Protein AF-A0AA89AMM5-F1 (afdb_monomer_lite)

Secondary structure (DSSP, 8-state):
-HHHH-----TTTSEEEESHHHHHHHHHHHHHPPTT-EEEEEES--THHHHHHHHTT-EEEEEE--TTT-----------SS-EEEE--HHHHHHHHHHHHHHHSS--HHHHHHHHHHHTS-HHHHHHHHHHHHHHHHHHHHHHHHHT-B-SS--SSSSEEEEEPPTT--S-HHHHHHHIIIII----EEGGGG--TT----TT-TT---GGGGEEEEE--S-HHHHHGGGG-

InterPro domains:
  IPR004839 Aminotransferase, class I/classII, large domain [PF00155] (6-68)
  IPR004839 Aminotransferase, class I/classII, large domain [PF00155] (83-193)
  IPR015421 Pyridoxal phosphate-dependent transferase, major domain [G3DSA:3.40.640.10] (2-72)
  IPR015421 Pyridoxal phosphate-dependent transferase, major domain [G3DSA:3.40.640.10] (83-122)
  IPR015422 Pyridoxal phosphate-dependent transferase, small domain [G3DSA:3.90.1150.10] (123-228)
  IPR015424 Pyridoxal phosphate-dependent transferase [SSF53383] (2-227)
  IPR051326 Kynurenine--oxoglutarate transaminase [PTHR43807] (83-231)

Radius of gyration: 20.46 Å; chains: 1; bounding box: 44×54×52 Å

Organism: NCBI:txid1293975

pLDDT: mean 82.21, std 16.45, range [30.12, 95.44]

Sequence (233 aa):
MKQMHGLDVDPLTDIAICCGQSEAFAATMFAIINPGDEVILFDPSYETYETCIKMAGGVPVYVSLDPPHWNLGRRLYKKLLVIGWAIAPACFASAIRNIHIKVTDSAPAPFQEAALVALTSPLEYFESLRKDYESKRNYIVELLLRVGFQLHMKPKGSFFVFAELPASCVLSDIEFVEELIKQAGVVAVPGCGFFHTNQSSDKFSQAAFSYQKKYIRFAFCKSDATLYSVQKN

Foldseek 3Di:
DCVPPVDDADPVQFKAKAQWPLLLLLLLLLLPDAAAAEDEDEPLDDLCNVVSNVVSNYDYDYDYPDPLDNDDDDDDDDDDGSIDMGGGGRSSSVSSNVSRCVPPNDHDPVRVVVVVCVVPDDVVVVVVVVVVLVVLLVLVVVVCVVVQWAASDRDPDYQKGKTFAHPPDPDFQVRVQVCCCVPQVDHWAFQLSSDDPDPPPDPPCPPDPPSSRGIIMDGRPDDPCVSVVSVVD

Structure (mmCIF, N/CA/C/O backbone):
data_AF-A0AA89AMM5-F1
#
_entry.id   AF-A0AA89AMM5-F1
#
loop_
_atom_site.group_PDB
_atom_site.id
_atom_site.type_symbol
_atom_site.label_atom_id
_atom_site.label_alt_id
_atom_site.label_comp_id
_atom_site.label_asym_id
_atom_site.label_entity_id
_atom_site.label_seq_id
_atom_site.pdbx_PDB_ins_code
_atom_site.Cartn_x
_atom_site.Cartn_y
_atom_site.Cartn_z
_atom_site.occupancy
_atom_site.B_iso_or_equiv
_atom_site.auth_seq_id
_atom_site.auth_comp_id
_atom_site.auth_asym_id
_atom_site.auth_atom_id
_atom_site.pdbx_PDB_model_num
ATOM 1 N N . MET A 1 1 ? 1.043 -11.905 -17.535 1.00 78.81 1 MET A N 1
ATOM 2 C CA . MET A 1 1 ? 0.317 -10.712 -18.040 1.00 78.81 1 MET A CA 1
ATOM 3 C C . MET A 1 1 ? -0.676 -11.048 -19.144 1.00 78.81 1 MET A C 1
ATOM 5 O O . MET A 1 1 ? -1.863 -10.853 -18.919 1.00 78.81 1 MET A O 1
ATOM 9 N N . LYS A 1 2 ? -0.241 -11.625 -20.271 1.00 84.69 2 LYS A N 1
ATOM 10 C CA . LYS A 1 2 ? -1.111 -12.017 -21.397 1.00 84.69 2 LYS A CA 1
ATOM 11 C C . LYS A 1 2 ? -2.347 -12.834 -20.999 1.00 84.69 2 LYS A C 1
ATOM 13 O O . LYS A 1 2 ? -3.460 -12.449 -21.322 1.00 84.69 2 LYS A O 1
ATOM 18 N N . GLN A 1 3 ? -2.167 -13.899 -20.215 1.00 80.81 3 GLN A N 1
ATOM 19 C CA . GLN A 1 3 ? -3.275 -14.764 -19.774 1.00 80.81 3 GLN A CA 1
ATOM 20 C C . GLN A 1 3 ? -4.263 -14.072 -18.815 1.00 80.81 3 GLN A C 1
ATOM 22 O O . GLN A 1 3 ? -5.463 -14.288 -18.915 1.00 80.81 3 GLN A O 1
ATOM 27 N N . MET A 1 4 ? -3.775 -13.241 -17.887 1.00 78.81 4 MET A N 1
ATOM 28 C CA . MET A 1 4 ? -4.606 -12.644 -16.825 1.00 78.81 4 MET A CA 1
ATOM 29 C C . MET A 1 4 ? -5.224 -11.293 -17.205 1.00 78.81 4 MET A C 1
ATOM 31 O O . MET A 1 4 ? -6.297 -10.945 -16.717 1.00 78.81 4 MET A O 1
ATOM 35 N N . HIS A 1 5 ? -4.532 -10.515 -18.038 1.00 81.56 5 HIS A N 1
ATOM 36 C CA . HIS A 1 5 ? -4.873 -9.124 -18.348 1.00 81.56 5 HIS A CA 1
ATOM 37 C C . HIS A 1 5 ? -5.011 -8.855 -19.850 1.00 81.56 5 HIS A C 1
ATOM 39 O O . HIS A 1 5 ? -5.374 -7.745 -20.219 1.00 81.56 5 HIS A O 1
ATOM 45 N N . GLY A 1 6 ? -4.708 -9.827 -20.718 1.00 86.19 6 GLY A N 1
ATOM 46 C CA . GLY A 1 6 ? -4.744 -9.639 -22.173 1.00 86.19 6 GLY A CA 1
ATOM 47 C C . GLY A 1 6 ? -3.643 -8.726 -22.723 1.00 86.19 6 GLY A C 1
ATOM 48 O O . GLY A 1 6 ? -3.692 -8.365 -23.891 1.00 86.19 6 GLY A O 1
ATOM 49 N N . LEU A 1 7 ? -2.663 -8.344 -21.897 1.00 85.56 7 LEU A N 1
ATOM 50 C CA . LEU A 1 7 ? -1.573 -7.448 -22.284 1.00 85.56 7 LEU A CA 1
ATOM 51 C C . LEU A 1 7 ? -0.413 -8.240 -22.889 1.00 85.56 7 LEU A C 1
ATOM 53 O O . LEU A 1 7 ? 0.114 -9.153 -22.240 1.00 85.56 7 LEU A O 1
ATOM 57 N N . ASP A 1 8 ? -0.018 -7.865 -24.104 1.00 90.44 8 ASP A N 1
ATOM 58 C CA . ASP A 1 8 ? 1.225 -8.311 -24.729 1.00 90.44 8 ASP A CA 1
ATOM 59 C C . ASP A 1 8 ? 2.344 -7.384 -24.251 1.00 90.44 8 ASP A C 1
ATOM 61 O O . ASP A 1 8 ? 2.279 -6.175 -24.451 1.00 90.44 8 ASP A O 1
ATOM 65 N N . VAL A 1 9 ? 3.294 -7.946 -23.512 1.00 90.06 9 VAL A N 1
ATOM 66 C CA . VAL A 1 9 ? 4.354 -7.210 -22.815 1.00 90.06 9 VAL A CA 1
ATOM 67 C C . VAL A 1 9 ? 5.661 -7.880 -23.190 1.00 90.06 9 VAL A C 1
ATOM 69 O O . VAL A 1 9 ? 5.783 -9.094 -22.994 1.00 90.06 9 VAL A O 1
ATOM 72 N N . ASP A 1 10 ? 6.621 -7.115 -23.698 1.00 92.44 10 ASP A N 1
ATOM 73 C CA . ASP A 1 10 ? 7.967 -7.628 -23.923 1.00 92.44 10 ASP A CA 1
ATOM 74 C C . ASP A 1 10 ? 8.700 -7.698 -22.568 1.00 92.44 10 ASP A C 1
ATOM 76 O O . ASP A 1 10 ? 8.920 -6.666 -21.921 1.00 92.44 10 ASP A O 1
ATOM 80 N N . PRO A 1 11 ? 9.076 -8.900 -22.091 1.00 90.50 11 PRO A N 1
ATOM 81 C CA . PRO A 1 11 ? 9.701 -9.051 -20.784 1.00 90.50 11 PRO A CA 1
ATOM 82 C C . PRO A 1 11 ? 11.075 -8.373 -20.680 1.00 90.50 11 PRO A C 1
ATOM 84 O O . PRO A 1 11 ? 11.519 -8.109 -19.565 1.00 90.50 11 PRO A O 1
ATOM 87 N N . LEU A 1 12 ? 11.748 -8.094 -21.802 1.00 91.88 12 LEU A N 1
ATOM 88 C CA . LEU A 1 12 ? 13.074 -7.479 -21.831 1.00 91.88 12 LEU A CA 1
ATOM 89 C C . LEU A 1 12 ? 13.007 -5.951 -21.844 1.00 91.88 12 LEU A C 1
ATOM 91 O O . LEU A 1 12 ? 13.865 -5.295 -21.252 1.00 91.88 12 LEU A O 1
ATOM 95 N N . THR A 1 13 ? 12.007 -5.366 -22.507 1.00 94.12 13 THR A N 1
ATOM 96 C CA . THR A 1 13 ? 11.941 -3.907 -22.676 1.00 94.12 13 THR A CA 1
ATOM 97 C C . THR A 1 13 ? 10.941 -3.240 -21.752 1.00 94.12 13 THR A C 1
ATOM 99 O O . THR A 1 13 ? 11.244 -2.163 -21.230 1.00 94.12 13 THR A O 1
ATOM 102 N N . ASP A 1 14 ? 9.804 -3.881 -21.488 1.00 91.88 14 ASP A N 1
ATOM 103 C CA . ASP A 1 14 ? 8.625 -3.230 -20.902 1.00 91.88 14 ASP A CA 1
ATOM 104 C C . ASP A 1 14 ? 8.504 -3.448 -19.389 1.00 91.88 14 ASP A C 1
ATOM 106 O O . ASP A 1 14 ? 7.616 -2.889 -18.742 1.00 91.88 14 ASP A O 1
ATOM 110 N N . ILE A 1 15 ? 9.397 -4.256 -18.807 1.00 91.75 15 ILE A N 1
ATOM 111 C CA . ILE A 1 15 ? 9.397 -4.594 -17.381 1.00 91.75 15 ILE A CA 1
ATOM 112 C C . ILE A 1 15 ? 10.642 -4.029 -16.694 1.00 91.75 15 ILE A C 1
ATOM 114 O O . ILE A 1 15 ? 11.774 -4.224 -17.139 1.00 91.75 15 ILE A O 1
ATOM 118 N N . ALA A 1 16 ? 10.440 -3.344 -15.572 1.00 92.44 16 ALA A N 1
ATOM 119 C CA . ALA A 1 16 ? 11.500 -2.973 -14.641 1.00 92.44 16 ALA A CA 1
ATOM 120 C C . ALA A 1 16 ? 11.325 -3.774 -13.347 1.00 92.44 16 ALA A C 1
ATOM 122 O O . ALA A 1 16 ? 10.300 -3.628 -12.682 1.00 92.44 16 ALA A O 1
ATOM 123 N N . ILE A 1 17 ? 12.294 -4.630 -13.010 1.00 92.31 17 ILE A N 1
ATOM 124 C CA . ILE A 1 17 ? 12.329 -5.352 -11.730 1.00 92.31 17 ILE A CA 1
ATOM 125 C C . ILE A 1 17 ? 12.945 -4.429 -10.677 1.00 92.31 17 ILE A C 1
ATOM 127 O O . ILE A 1 17 ? 13.972 -3.808 -10.926 1.00 92.31 17 ILE A O 1
ATOM 131 N N . CYS A 1 18 ? 12.299 -4.349 -9.519 1.00 91.75 18 CYS A N 1
ATOM 132 C CA . CYS A 1 18 ? 12.529 -3.346 -8.488 1.00 91.75 18 CYS A CA 1
ATOM 133 C C . CYS A 1 18 ? 12.571 -3.973 -7.085 1.00 91.75 18 CYS A C 1
ATOM 135 O O . CYS A 1 18 ? 12.041 -5.067 -6.849 1.00 91.75 18 CYS A O 1
ATOM 137 N N . CYS A 1 19 ? 13.126 -3.239 -6.120 1.00 89.69 19 CYS A N 1
ATOM 138 C CA . CYS A 1 19 ? 13.224 -3.622 -4.708 1.00 89.69 19 CYS A CA 1
ATOM 139 C C . CYS A 1 19 ? 11.882 -3.434 -3.976 1.00 89.69 19 CYS A C 1
ATOM 141 O O . CYS A 1 19 ? 11.741 -2.665 -3.023 1.00 89.69 19 CYS A O 1
ATOM 143 N N . GLY A 1 20 ? 10.857 -4.155 -4.431 1.00 86.56 20 GLY A N 1
ATOM 144 C CA . GLY A 1 20 ? 9.496 -4.060 -3.915 1.00 86.56 20 GLY A CA 1
ATOM 145 C C . GLY A 1 20 ? 8.668 -2.953 -4.569 1.00 86.56 20 GLY A C 1
ATOM 146 O O . GLY A 1 20 ? 9.161 -2.073 -5.268 1.00 86.56 20 GLY A O 1
ATOM 147 N N . GLN A 1 21 ? 7.358 -2.994 -4.318 1.00 85.69 21 GLN A N 1
ATOM 148 C CA . GLN A 1 21 ? 6.402 -2.061 -4.925 1.00 85.69 21 GLN A CA 1
ATOM 149 C C . GLN A 1 21 ? 6.659 -0.593 -4.548 1.00 85.69 21 GLN A C 1
ATOM 151 O O . GLN A 1 21 ? 6.427 0.295 -5.361 1.00 85.69 21 GLN A O 1
ATOM 156 N N . SER A 1 22 ? 7.101 -0.322 -3.314 1.00 87.56 22 SER A N 1
ATOM 157 C CA . SER A 1 22 ? 7.339 1.055 -2.859 1.00 87.56 22 SER A CA 1
ATOM 158 C C . SER A 1 22 ? 8.485 1.718 -3.616 1.00 87.56 22 SER A C 1
ATOM 160 O O . SER A 1 22 ? 8.345 2.865 -4.025 1.00 87.56 22 SER A O 1
ATOM 162 N N . GLU A 1 23 ? 9.581 0.993 -3.839 1.00 91.06 23 GLU A N 1
ATOM 163 C CA . GLU A 1 23 ? 10.705 1.505 -4.623 1.00 91.06 23 GLU A CA 1
ATOM 164 C C . GLU A 1 23 ? 10.339 1.603 -6.106 1.00 91.06 23 GLU A C 1
ATOM 166 O O . GLU A 1 23 ? 10.574 2.649 -6.698 1.00 91.06 23 GLU A O 1
ATOM 171 N N . ALA A 1 24 ? 9.632 0.614 -6.669 1.00 90.38 24 ALA A N 1
ATOM 172 C CA . ALA A 1 24 ? 9.123 0.690 -8.043 1.00 90.38 24 ALA A CA 1
ATOM 173 C C . ALA A 1 24 ? 8.247 1.936 -8.280 1.00 90.38 24 ALA A C 1
ATOM 175 O O . ALA A 1 24 ? 8.366 2.614 -9.303 1.00 90.38 24 ALA A O 1
ATOM 176 N N . PHE A 1 25 ? 7.372 2.257 -7.321 1.00 89.81 25 PHE A N 1
ATOM 177 C CA . PHE A 1 25 ? 6.533 3.452 -7.371 1.00 89.81 25 PHE A CA 1
ATOM 178 C C . PHE A 1 25 ? 7.373 4.733 -7.306 1.00 89.81 25 PHE A C 1
ATOM 180 O O . PHE A 1 25 ? 7.193 5.615 -8.141 1.00 89.81 25 PHE A O 1
ATOM 187 N N . ALA A 1 26 ? 8.321 4.823 -6.369 1.00 91.19 26 ALA A N 1
ATOM 188 C CA . ALA A 1 26 ? 9.208 5.979 -6.251 1.00 91.19 26 ALA A CA 1
ATOM 189 C C . ALA A 1 26 ? 10.061 6.181 -7.516 1.00 91.19 26 ALA A C 1
ATOM 191 O O . ALA A 1 26 ? 10.116 7.286 -8.049 1.00 91.19 26 ALA A O 1
ATOM 192 N N . ALA A 1 27 ? 10.654 5.107 -8.046 1.00 92.69 27 ALA A N 1
ATOM 193 C CA . ALA A 1 27 ? 11.423 5.131 -9.285 1.00 92.69 27 ALA A CA 1
ATOM 194 C C . ALA A 1 27 ? 10.574 5.584 -10.481 1.00 92.69 27 ALA A C 1
ATOM 196 O O . ALA A 1 27 ? 11.056 6.335 -11.323 1.00 92.69 27 ALA A O 1
ATOM 197 N N . THR A 1 28 ? 9.296 5.190 -10.522 1.00 92.38 28 THR A N 1
ATOM 198 C CA . THR A 1 28 ? 8.338 5.675 -11.526 1.00 92.38 28 THR A CA 1
ATOM 199 C C . THR A 1 28 ? 8.108 7.174 -11.403 1.00 92.38 28 THR A C 1
ATOM 201 O O . THR A 1 28 ? 8.230 7.870 -12.403 1.00 92.38 28 THR A O 1
ATOM 204 N N . MET A 1 29 ? 7.838 7.683 -10.197 1.00 91.75 29 MET A N 1
ATOM 205 C CA . MET A 1 29 ? 7.645 9.121 -9.976 1.00 91.75 29 MET A CA 1
ATOM 206 C C . MET A 1 29 ? 8.878 9.921 -10.420 1.00 91.75 29 MET A C 1
ATOM 208 O O . MET A 1 29 ? 8.742 10.852 -11.205 1.00 91.75 29 MET A O 1
ATOM 212 N N . PHE A 1 30 ? 10.085 9.508 -10.021 1.00 93.25 30 PHE A N 1
ATOM 213 C CA . PHE A 1 30 ? 11.330 10.174 -10.431 1.00 93.25 30 PHE A CA 1
ATOM 214 C C . PHE A 1 30 ? 11.646 10.061 -11.925 1.00 93.25 30 PHE A C 1
ATOM 216 O O . PHE A 1 30 ? 12.381 10.887 -12.457 1.00 93.25 30 PHE A O 1
ATOM 223 N N . ALA A 1 31 ? 11.139 9.030 -12.600 1.00 91.88 31 ALA A N 1
ATOM 224 C CA . ALA A 1 31 ? 11.367 8.835 -14.025 1.00 91.88 31 ALA A CA 1
ATOM 225 C C . ALA A 1 31 ? 10.450 9.697 -14.906 1.00 91.88 31 ALA A C 1
ATOM 227 O O . ALA A 1 31 ? 10.808 9.948 -16.056 1.00 91.88 31 ALA A O 1
ATOM 228 N N . ILE A 1 32 ? 9.273 10.097 -14.407 1.00 91.44 32 ILE A N 1
ATOM 229 C CA . ILE A 1 32 ? 8.234 10.741 -15.230 1.00 91.44 32 ILE A CA 1
ATOM 230 C C . ILE A 1 32 ? 7.902 12.175 -14.816 1.00 91.44 32 ILE A C 1
ATOM 232 O O . ILE A 1 32 ? 7.427 12.927 -15.659 1.00 91.44 32 ILE A O 1
ATOM 236 N N . ILE A 1 33 ? 8.109 12.539 -13.549 1.00 91.19 33 ILE A N 1
ATOM 237 C CA . ILE A 1 33 ? 7.773 13.865 -13.024 1.00 91.19 33 ILE A CA 1
ATOM 238 C C . ILE A 1 33 ? 8.968 14.791 -13.220 1.00 91.19 33 ILE A C 1
ATOM 240 O O . ILE A 1 33 ? 10.072 14.496 -12.760 1.00 91.19 33 ILE A O 1
ATOM 244 N N . ASN A 1 34 ? 8.726 15.937 -13.847 1.00 91.12 34 ASN A N 1
ATOM 245 C CA . ASN A 1 34 ? 9.637 17.069 -13.814 1.00 91.12 34 ASN A CA 1
ATOM 246 C C . ASN A 1 34 ? 9.240 18.049 -12.698 1.00 91.12 34 ASN A C 1
ATOM 248 O O . ASN A 1 34 ? 8.069 18.120 -12.311 1.00 91.12 34 ASN A O 1
ATOM 252 N N . PRO A 1 35 ? 10.191 18.851 -12.188 1.00 94.19 35 PRO A N 1
ATOM 253 C CA . PRO A 1 35 ? 9.878 19.894 -11.222 1.00 94.19 35 PRO A CA 1
ATOM 254 C C . PRO A 1 35 ? 8.802 20.859 -11.735 1.00 94.19 35 PRO A C 1
ATOM 256 O O . PRO A 1 35 ? 8.960 21.463 -12.794 1.00 94.19 35 PRO A O 1
ATOM 259 N N . GLY A 1 36 ? 7.736 21.029 -10.955 1.00 88.88 36 GLY A N 1
ATOM 260 C CA . GLY A 1 36 ? 6.583 21.865 -11.290 1.00 88.88 36 GLY A CA 1
ATOM 261 C C . GLY A 1 36 ? 5.419 21.128 -11.957 1.00 88.88 36 GLY A C 1
ATOM 262 O O . GLY A 1 36 ? 4.348 21.721 -12.057 1.00 88.88 36 GLY A O 1
ATOM 263 N N . ASP A 1 37 ? 5.580 19.863 -12.363 1.00 89.69 37 ASP A N 1
ATOM 264 C CA . ASP A 1 37 ? 4.482 19.086 -12.949 1.00 89.69 37 ASP A CA 1
ATOM 265 C C . ASP A 1 37 ? 3.371 18.848 -11.918 1.00 89.69 37 ASP A C 1
ATOM 267 O O . ASP A 1 37 ? 3.623 18.421 -10.787 1.00 89.69 37 ASP A O 1
ATOM 271 N N . GLU A 1 38 ? 2.124 19.083 -12.317 1.00 85.88 38 GLU A N 1
ATOM 272 C CA . GLU A 1 38 ? 0.956 18.804 -11.485 1.00 85.88 38 GLU A CA 1
ATOM 273 C C . GLU A 1 38 ? 0.580 17.318 -11.538 1.00 85.88 38 GLU A C 1
ATOM 275 O O . GLU A 1 38 ? 0.449 16.727 -12.612 1.00 85.88 38 GLU A O 1
ATOM 280 N N . VAL A 1 39 ? 0.366 16.703 -10.371 1.00 84.19 39 VAL A N 1
ATOM 281 C CA . VAL A 1 39 ? 0.029 15.276 -10.259 1.00 84.19 39 VAL A CA 1
ATOM 282 C C . VAL A 1 39 ? -1.241 15.091 -9.446 1.00 84.19 39 VAL A C 1
ATOM 284 O O . VAL A 1 39 ? -1.290 15.420 -8.264 1.00 84.19 39 VAL A O 1
ATOM 287 N N . ILE A 1 40 ? -2.265 14.512 -10.069 1.00 82.19 40 ILE A N 1
ATOM 288 C CA . ILE A 1 40 ? -3.544 14.243 -9.407 1.00 82.19 40 ILE A CA 1
ATOM 289 C C . ILE A 1 40 ? -3.366 13.163 -8.332 1.00 82.19 40 ILE A C 1
ATOM 291 O O . ILE A 1 40 ? -2.891 12.062 -8.621 1.00 82.19 40 ILE A O 1
ATOM 295 N N . LEU A 1 41 ? -3.811 13.457 -7.109 1.00 79.31 41 LEU A N 1
ATOM 296 C CA . LEU A 1 41 ? -3.829 12.525 -5.985 1.00 79.31 41 LEU A CA 1
ATOM 297 C C . LEU A 1 41 ? -5.237 12.430 -5.390 1.00 79.31 41 LEU A C 1
ATOM 299 O O . LEU A 1 41 ? -5.805 13.424 -4.947 1.00 79.31 41 LEU A O 1
ATOM 303 N N . PHE A 1 42 ? -5.810 11.228 -5.379 1.00 79.81 42 PHE A N 1
ATOM 304 C CA . PHE A 1 42 ? -7.159 11.010 -4.856 1.00 79.81 42 PHE A CA 1
ATOM 305 C C . PHE A 1 42 ? -7.171 10.797 -3.348 1.00 79.81 42 PHE A C 1
ATOM 307 O O . PHE A 1 42 ? -6.385 9.998 -2.853 1.00 79.81 42 PHE A O 1
ATOM 314 N N . ASP A 1 43 ? -8.131 11.387 -2.643 1.00 76.31 43 ASP A N 1
ATOM 315 C CA . ASP A 1 43 ? -8.357 11.085 -1.232 1.00 76.31 43 ASP A CA 1
ATOM 316 C C . ASP A 1 43 ? -9.439 10.011 -1.023 1.00 76.31 43 ASP A C 1
ATOM 318 O O . ASP A 1 43 ? -10.512 10.111 -1.624 1.00 76.31 43 ASP A O 1
ATOM 322 N N . PRO A 1 44 ? -9.217 9.028 -0.125 1.00 80.44 44 PRO A N 1
ATOM 323 C CA . PRO A 1 44 ? -7.978 8.762 0.595 1.00 80.44 44 PRO A CA 1
ATOM 324 C C . PRO A 1 44 ? -6.920 8.098 -0.300 1.00 80.44 44 PRO A C 1
ATOM 326 O O . PRO A 1 44 ? -7.219 7.140 -1.019 1.00 80.44 44 PRO A O 1
ATOM 329 N N . SER A 1 45 ? -5.661 8.525 -0.181 1.00 81.19 45 SER A N 1
ATOM 330 C CA . SER A 1 45 ? -4.517 7.893 -0.857 1.00 81.19 45 SER A CA 1
ATOM 331 C C . SER A 1 45 ? -3.559 7.236 0.120 1.00 81.19 45 SER A C 1
ATOM 333 O O . SER A 1 45 ? -3.493 7.580 1.295 1.00 81.19 45 SER A O 1
ATOM 335 N N . TYR A 1 46 ? -2.749 6.304 -0.385 1.00 83.69 46 TYR A N 1
ATOM 336 C CA . TYR A 1 46 ? -1.633 5.764 0.381 1.00 83.69 46 TYR A CA 1
ATOM 337 C C . TYR A 1 46 ? -0.630 6.880 0.717 1.00 83.69 46 TYR A C 1
ATOM 339 O O . TYR A 1 46 ? -0.172 7.581 -0.182 1.00 83.69 46 TYR A O 1
ATOM 347 N N . GLU A 1 47 ? -0.269 6.998 1.995 1.00 77.88 47 GLU A N 1
ATOM 348 C CA . GLU A 1 47 ? 0.554 8.084 2.566 1.00 77.88 47 GLU A CA 1
ATOM 349 C C . GLU A 1 47 ? 1.843 8.385 1.776 1.00 77.88 47 GLU A C 1
ATOM 351 O O . GLU A 1 47 ? 2.254 9.530 1.622 1.00 77.88 47 GLU A O 1
ATOM 356 N N . THR A 1 48 ? 2.480 7.356 1.211 1.00 83.81 48 THR A 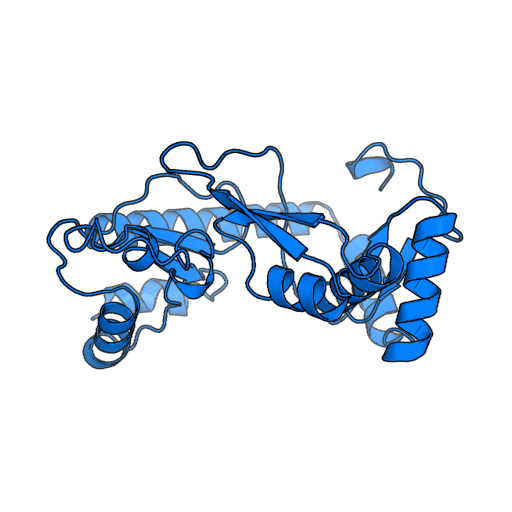N 1
ATOM 357 C CA . THR A 1 48 ? 3.759 7.513 0.505 1.00 83.81 48 THR A CA 1
ATOM 358 C C . THR A 1 48 ? 3.623 8.240 -0.838 1.00 83.81 48 THR A C 1
ATOM 360 O O . THR A 1 48 ? 4.620 8.743 -1.351 1.00 83.81 48 THR A O 1
ATOM 363 N N . TYR A 1 49 ? 2.424 8.313 -1.428 1.00 85.81 49 TYR A N 1
ATOM 364 C CA . TYR A 1 49 ? 2.242 8.881 -2.768 1.00 85.81 49 TYR A CA 1
ATOM 365 C C . TYR A 1 49 ? 2.576 10.369 -2.817 1.00 85.81 49 TYR A C 1
ATOM 367 O O . TYR A 1 49 ? 3.396 10.774 -3.639 1.00 85.81 49 TYR A O 1
ATOM 375 N N . GLU A 1 50 ? 2.023 11.160 -1.897 1.00 88.19 50 GLU A N 1
ATOM 376 C CA . GLU A 1 50 ? 2.309 12.594 -1.800 1.00 88.19 50 GLU A CA 1
ATOM 377 C C . GLU A 1 50 ? 3.811 12.847 -1.604 1.00 88.19 50 GLU A C 1
ATOM 379 O O . GLU A 1 50 ? 4.397 13.705 -2.265 1.00 88.19 50 GLU A O 1
ATOM 384 N N . THR A 1 51 ? 4.452 12.055 -0.736 1.00 90.19 51 THR A N 1
ATOM 385 C CA . THR A 1 51 ? 5.885 12.192 -0.446 1.00 90.19 51 THR A CA 1
ATOM 386 C C . THR A 1 51 ? 6.723 11.954 -1.701 1.00 90.19 51 THR A C 1
ATOM 388 O O . THR A 1 51 ? 7.583 12.771 -2.018 1.00 90.19 51 THR A O 1
ATOM 391 N N . CYS A 1 52 ? 6.455 10.884 -2.455 1.00 90.31 52 CYS A N 1
ATOM 392 C CA . CYS A 1 52 ? 7.189 10.601 -3.689 1.00 90.31 52 CYS A CA 1
ATOM 393 C C . CYS A 1 52 ? 6.970 11.673 -4.766 1.00 90.31 52 CYS A C 1
ATOM 395 O O . CYS A 1 52 ? 7.931 12.048 -5.431 1.00 90.31 52 CYS A O 1
ATOM 397 N N . ILE A 1 53 ? 5.743 12.187 -4.915 1.00 87.94 53 ILE A N 1
ATOM 398 C CA . ILE A 1 53 ? 5.432 13.269 -5.865 1.00 87.94 53 ILE A CA 1
ATOM 399 C C . ILE A 1 53 ? 6.247 14.520 -5.520 1.00 87.94 53 ILE A C 1
ATOM 401 O O . ILE A 1 53 ? 6.969 15.044 -6.367 1.00 87.94 53 ILE A O 1
ATOM 405 N N . LYS A 1 54 ? 6.195 14.958 -4.256 1.00 92.31 54 LYS A N 1
ATOM 406 C CA . LYS A 1 54 ? 6.919 16.147 -3.786 1.00 92.31 54 LYS A CA 1
ATOM 407 C C . LYS A 1 54 ? 8.434 15.984 -3.884 1.00 92.31 54 LYS A C 1
ATOM 409 O O . LYS A 1 54 ? 9.120 16.915 -4.292 1.00 92.31 54 LYS A O 1
ATOM 414 N N . MET A 1 55 ? 8.966 14.807 -3.547 1.00 93.12 55 MET A N 1
ATOM 415 C CA . MET A 1 55 ? 10.399 14.516 -3.688 1.00 93.12 55 MET A CA 1
ATOM 416 C C . MET A 1 55 ? 10.867 14.582 -5.146 1.00 93.12 55 MET A C 1
ATOM 418 O O . MET A 1 55 ? 12.015 14.941 -5.388 1.00 93.12 55 MET A O 1
ATOM 422 N N . ALA A 1 56 ? 10.002 14.250 -6.109 1.00 92.00 56 ALA A N 1
ATOM 423 C CA . ALA A 1 56 ? 10.292 14.382 -7.536 1.00 92.00 56 ALA A CA 1
ATOM 424 C C . ALA A 1 56 ? 10.158 15.832 -8.051 1.00 92.00 56 ALA A C 1
ATOM 426 O O . ALA A 1 56 ? 10.411 16.099 -9.221 1.00 92.00 56 ALA A O 1
ATOM 427 N N . GLY A 1 57 ? 9.776 16.777 -7.184 1.00 91.81 57 GLY A N 1
ATOM 428 C CA . GLY A 1 57 ? 9.534 18.176 -7.537 1.00 91.81 57 GLY A CA 1
ATOM 429 C C . GLY A 1 57 ? 8.138 18.447 -8.103 1.00 91.81 57 GLY A C 1
ATOM 430 O O . GLY A 1 57 ? 7.874 19.576 -8.512 1.00 91.81 57 GLY A O 1
ATOM 431 N N . GLY A 1 58 ? 7.250 17.451 -8.125 1.00 90.25 58 GLY A N 1
ATOM 432 C CA . GLY A 1 58 ? 5.873 17.610 -8.581 1.00 90.25 58 GLY A CA 1
ATOM 433 C C . GLY A 1 58 ? 4.989 18.335 -7.564 1.00 90.25 58 GLY A C 1
ATOM 434 O O . GLY A 1 58 ? 5.254 18.344 -6.357 1.00 90.25 58 GLY A O 1
ATOM 435 N N . VAL A 1 59 ? 3.899 18.912 -8.060 1.00 87.06 59 VAL A N 1
ATOM 436 C CA . VAL A 1 59 ? 2.880 19.614 -7.278 1.00 87.06 59 VAL A CA 1
ATOM 437 C C . VAL A 1 59 ? 1.636 18.723 -7.180 1.00 87.06 59 VAL A C 1
ATOM 439 O O . VAL A 1 59 ? 0.943 18.530 -8.179 1.00 87.06 59 VAL A O 1
ATOM 442 N N . PRO A 1 60 ? 1.328 18.131 -6.012 1.00 85.06 60 PRO A N 1
ATOM 443 C CA . PRO A 1 60 ? 0.138 17.302 -5.874 1.00 85.06 60 PRO A CA 1
ATOM 444 C C . PRO A 1 60 ? -1.143 18.144 -5.967 1.00 85.06 60 PRO A C 1
ATOM 44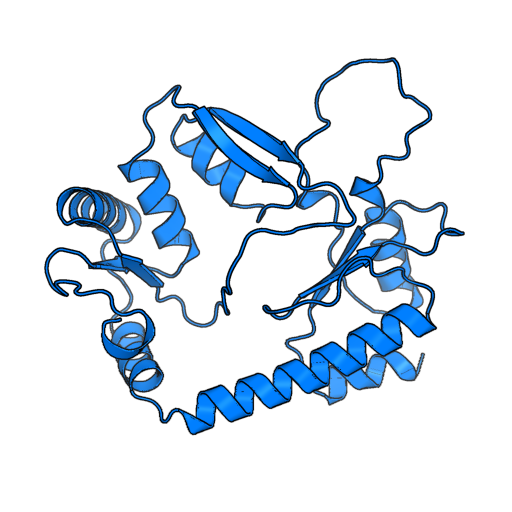6 O O . PRO A 1 60 ? -1.291 19.150 -5.273 1.00 85.06 60 PRO A O 1
ATOM 449 N N . VAL A 1 61 ? -2.086 17.688 -6.791 1.00 81.25 61 VAL A N 1
ATOM 450 C CA . VAL A 1 61 ? -3.430 18.254 -6.952 1.00 81.25 61 VAL A CA 1
ATOM 451 C C . VAL A 1 61 ? -4.437 17.266 -6.372 1.00 81.25 61 VAL A C 1
ATOM 453 O O . VAL A 1 61 ? -4.664 16.193 -6.933 1.00 81.25 61 VAL A O 1
ATOM 456 N N . TYR A 1 62 ? -5.021 17.601 -5.222 1.00 78.06 62 TYR A N 1
ATOM 457 C CA . TYR A 1 62 ? -5.877 16.673 -4.482 1.00 78.06 62 TYR A CA 1
ATOM 458 C C . TYR A 1 62 ? -7.305 16.627 -5.026 1.00 78.06 62 TYR A C 1
ATOM 460 O O . TYR A 1 62 ? -7.914 17.663 -5.293 1.00 78.06 62 TYR A O 1
ATOM 468 N N . VAL A 1 63 ? -7.856 15.420 -5.152 1.00 75.25 63 VAL A N 1
ATOM 469 C CA . VAL A 1 63 ? -9.236 15.182 -5.594 1.00 75.25 63 VAL A CA 1
ATOM 470 C C . VAL A 1 63 ? -9.936 14.258 -4.597 1.00 75.25 63 VAL A C 1
ATOM 472 O O . VAL A 1 63 ? -9.612 13.076 -4.500 1.00 75.25 63 VAL A O 1
ATOM 475 N N . SER A 1 64 ? -10.916 14.779 -3.855 1.00 72.25 64 SER A N 1
ATOM 476 C CA . SER A 1 64 ? -11.675 13.983 -2.880 1.00 72.25 64 SER A CA 1
ATOM 477 C C . SER A 1 64 ? -12.621 12.994 -3.562 1.00 72.25 64 SER A C 1
ATOM 479 O O . SER A 1 64 ? -13.390 13.369 -4.448 1.00 72.25 64 SER A O 1
ATOM 481 N N . LEU A 1 65 ? -12.599 11.728 -3.136 1.00 70.56 65 LEU A N 1
ATOM 482 C CA . LEU A 1 65 ? -13.610 10.735 -3.500 1.00 70.56 65 LEU A CA 1
ATOM 483 C C . LEU A 1 65 ? -14.708 10.714 -2.429 1.00 70.56 65 LEU A C 1
ATOM 485 O O . LEU A 1 65 ? -14.804 9.753 -1.684 1.00 70.56 65 LEU A O 1
ATOM 489 N N . ASP A 1 66 ? -15.528 11.756 -2.305 1.00 61.09 66 ASP A N 1
ATOM 490 C CA . ASP A 1 66 ? -16.451 11.855 -1.163 1.00 61.09 66 ASP A CA 1
ATOM 491 C C . ASP A 1 66 ? -17.384 10.620 -1.000 1.00 61.09 66 ASP A C 1
ATOM 493 O O . ASP A 1 66 ? -17.855 10.027 -1.988 1.00 61.09 66 ASP A O 1
ATOM 497 N N . PRO A 1 67 ? -17.683 10.205 0.251 1.00 59.38 67 PRO A N 1
ATOM 498 C CA . PRO A 1 67 ? -18.694 9.187 0.514 1.00 59.38 67 PRO A CA 1
ATOM 499 C C . PRO A 1 67 ? -20.062 9.614 -0.059 1.00 59.38 67 PRO A C 1
ATOM 501 O O . PRO A 1 67 ? -20.359 10.805 -0.116 1.00 59.38 67 PRO A O 1
ATOM 504 N N . PRO A 1 68 ? -20.936 8.670 -0.460 1.00 57.16 68 PRO A N 1
ATOM 505 C CA . PRO A 1 68 ? -20.859 7.227 -0.211 1.00 57.16 68 PRO A CA 1
ATOM 506 C C . PRO A 1 68 ? -20.183 6.426 -1.336 1.00 57.16 68 PRO A C 1
ATOM 508 O O . PRO A 1 68 ? -20.088 5.200 -1.251 1.00 57.16 68 PRO A O 1
ATOM 511 N N . HIS A 1 69 ? -19.758 7.076 -2.421 1.00 56.28 69 HIS A N 1
ATOM 512 C CA . HIS A 1 69 ? -19.564 6.354 -3.672 1.00 56.28 69 HIS A CA 1
ATOM 513 C C . HIS A 1 69 ? -18.163 5.779 -3.889 1.00 56.28 69 HIS A C 1
ATOM 515 O O . HIS A 1 69 ? -18.119 4.805 -4.625 1.00 56.28 69 HIS A O 1
ATOM 521 N N . TRP A 1 70 ? -17.082 6.273 -3.257 1.00 58.59 70 TRP A N 1
ATOM 522 C CA . TRP A 1 70 ? -15.689 5.740 -3.268 1.00 58.59 70 TRP A CA 1
ATOM 523 C C . TRP A 1 70 ? -15.275 4.869 -4.488 1.00 58.59 70 TRP A C 1
ATOM 525 O O . TRP A 1 70 ? -14.622 3.834 -4.333 1.00 58.59 70 TRP A O 1
ATOM 535 N N . ASN A 1 71 ? -15.697 5.203 -5.711 1.00 55.00 71 ASN A N 1
ATOM 536 C CA . ASN A 1 71 ? -15.630 4.284 -6.850 1.00 55.00 71 ASN A CA 1
ATOM 537 C C . ASN A 1 71 ? -14.588 4.767 -7.855 1.00 55.00 71 ASN A C 1
ATOM 539 O O . ASN A 1 71 ? -14.789 5.786 -8.503 1.00 55.00 71 ASN A O 1
ATOM 543 N N . LEU A 1 72 ? -13.569 3.941 -8.084 1.00 44.16 72 LEU A N 1
ATOM 544 C CA . LEU A 1 72 ? -12.847 3.817 -9.351 1.00 44.16 72 LEU A CA 1
ATOM 545 C C . LEU A 1 72 ? -12.562 2.319 -9.570 1.00 44.16 72 LEU A C 1
ATOM 547 O O . LEU A 1 72 ? -12.228 1.580 -8.642 1.00 44.16 72 LEU A O 1
ATOM 551 N N . GLY A 1 73 ? -12.839 1.824 -10.777 1.00 35.56 73 GLY A N 1
ATOM 552 C CA . GLY A 1 73 ? -12.913 0.395 -11.081 1.00 35.56 73 GLY A CA 1
ATOM 553 C C . GLY A 1 73 ? -11.579 -0.370 -11.022 1.00 35.56 73 GLY A C 1
ATOM 554 O O . GLY A 1 73 ? -10.578 0.069 -11.564 1.00 35.56 73 GLY A O 1
ATOM 555 N N . ARG A 1 74 ? -11.679 -1.596 -10.473 1.00 32.69 74 ARG A N 1
ATOM 556 C CA . ARG A 1 74 ? -10.782 -2.784 -10.479 1.00 32.69 74 ARG A CA 1
ATOM 557 C C . ARG A 1 74 ? -9.472 -2.783 -9.651 1.00 32.69 74 ARG A C 1
ATOM 559 O O . ARG A 1 74 ? -8.441 -2.273 -10.047 1.00 32.69 74 ARG A O 1
ATOM 566 N N . ARG A 1 75 ? -9.576 -3.571 -8.562 1.00 34.62 75 ARG A N 1
ATOM 567 C CA . ARG A 1 75 ? -8.662 -4.543 -7.898 1.00 34.62 75 ARG A CA 1
ATOM 568 C C . ARG A 1 75 ? -7.140 -4.295 -7.896 1.00 34.62 75 ARG A C 1
ATOM 570 O O . ARG A 1 75 ? -6.478 -4.462 -8.910 1.00 34.62 75 ARG A O 1
ATOM 577 N N . LEU A 1 76 ? -6.591 -4.173 -6.680 1.00 30.12 76 LEU A N 1
ATOM 578 C CA . LEU A 1 76 ? -5.170 -4.332 -6.333 1.00 30.12 76 LEU A CA 1
ATOM 579 C C . LEU A 1 76 ? -5.023 -5.286 -5.129 1.00 30.12 76 LEU A C 1
ATOM 581 O O . LEU A 1 76 ? -5.852 -5.254 -4.213 1.00 30.12 76 LEU A O 1
ATOM 585 N N . TYR A 1 77 ? -3.975 -6.122 -5.116 1.00 33.81 77 TYR A N 1
ATOM 586 C CA . TYR A 1 77 ? -3.679 -7.051 -4.018 1.00 33.81 77 TYR A CA 1
ATOM 587 C C . TYR A 1 77 ? -2.191 -7.058 -3.621 1.00 33.81 77 TYR A C 1
ATOM 589 O O . TYR A 1 77 ? -1.313 -7.253 -4.446 1.00 33.81 77 TYR A O 1
ATOM 597 N N . LYS A 1 78 ? -2.006 -6.880 -2.307 1.00 32.34 78 LYS A N 1
ATOM 598 C CA . LYS A 1 78 ? -0.990 -7.359 -1.350 1.00 32.34 78 LYS A CA 1
ATOM 599 C C . LYS A 1 78 ? 0.523 -7.284 -1.648 1.00 32.34 78 LYS A C 1
ATOM 601 O O . LYS A 1 78 ? 1.073 -8.049 -2.425 1.00 32.34 78 LYS A O 1
ATOM 606 N N . LYS A 1 79 ? 1.189 -6.490 -0.792 1.00 36.84 79 LYS A N 1
ATOM 607 C CA . LYS A 1 79 ? 2.599 -6.581 -0.378 1.00 36.84 79 LYS A CA 1
ATOM 608 C C . LYS A 1 79 ? 2.848 -7.855 0.435 1.00 36.84 79 LYS A C 1
ATOM 610 O O . LYS A 1 79 ? 2.314 -7.998 1.537 1.00 36.84 79 LYS A O 1
ATOM 615 N N . LEU A 1 80 ? 3.712 -8.721 -0.072 1.00 36.03 80 LEU A N 1
ATOM 616 C CA . LEU A 1 80 ? 4.618 -9.548 0.719 1.00 36.03 80 LEU A CA 1
ATOM 617 C C . LEU A 1 80 ? 5.715 -10.008 -0.245 1.00 36.03 80 LEU A C 1
ATOM 619 O O . LEU A 1 80 ? 5.376 -10.639 -1.238 1.00 36.03 80 LEU A O 1
ATOM 623 N N . LEU A 1 81 ? 6.965 -9.650 0.066 1.00 32.38 81 LEU A N 1
ATOM 624 C CA . LEU A 1 81 ? 8.222 -9.771 -0.698 1.00 32.38 81 LEU A CA 1
ATOM 625 C C . LEU A 1 81 ? 8.779 -8.390 -1.084 1.00 32.38 81 LEU A C 1
ATOM 627 O O . LEU A 1 81 ? 8.067 -7.527 -1.595 1.00 32.38 81 LEU A O 1
ATOM 631 N N . VAL A 1 82 ? 10.080 -8.188 -0.841 1.00 57.66 82 VAL A N 1
ATOM 632 C CA . VAL A 1 82 ? 10.858 -7.010 -1.284 1.00 57.66 82 VAL A CA 1
ATOM 633 C C . VAL A 1 82 ? 11.239 -7.182 -2.761 1.00 57.66 82 VAL A C 1
ATOM 635 O O . VAL A 1 82 ? 12.370 -6.961 -3.175 1.00 57.66 82 VAL A O 1
ATOM 638 N N . ILE A 1 83 ? 10.280 -7.660 -3.551 1.00 74.12 83 ILE A N 1
ATOM 639 C CA . ILE A 1 83 ? 10.369 -7.786 -4.996 1.00 74.12 83 ILE A CA 1
ATOM 640 C C . ILE A 1 83 ? 9.102 -7.176 -5.577 1.00 74.12 83 ILE A C 1
ATOM 642 O O . ILE A 1 83 ? 7.991 -7.413 -5.100 1.00 74.12 83 ILE A O 1
ATOM 646 N N . GLY A 1 84 ? 9.281 -6.295 -6.546 1.00 81.62 84 GLY A N 1
ATOM 647 C CA . GLY A 1 84 ? 8.201 -5.619 -7.242 1.00 81.62 84 GLY A CA 1
ATOM 648 C C . GLY A 1 84 ? 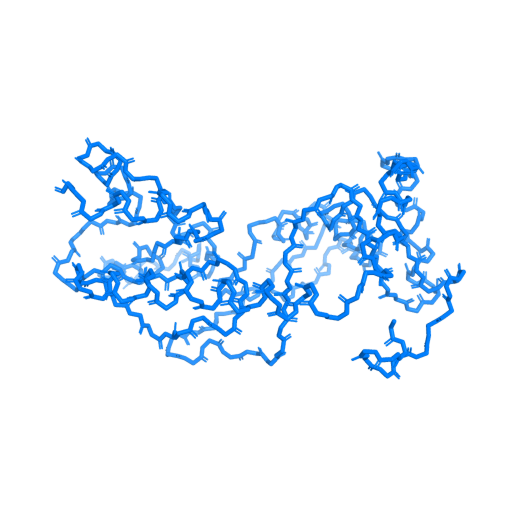8.619 -5.373 -8.675 1.00 81.62 84 GLY A C 1
ATOM 649 O O . GLY A 1 84 ? 9.789 -5.525 -9.019 1.00 81.62 84 GLY A O 1
ATOM 650 N N . TRP A 1 85 ? 7.668 -5.006 -9.519 1.00 86.44 85 TRP A N 1
ATOM 651 C CA . TRP A 1 85 ? 7.971 -4.636 -10.891 1.00 86.44 85 TRP A CA 1
ATOM 652 C C . TRP A 1 85 ? 7.040 -3.530 -11.371 1.00 86.44 85 TRP A C 1
ATOM 654 O O . TRP A 1 85 ? 5.887 -3.442 -10.942 1.00 86.44 85 TRP A O 1
ATOM 664 N N . ALA A 1 86 ? 7.550 -2.697 -12.272 1.00 89.19 86 ALA A N 1
ATOM 665 C CA . ALA A 1 86 ? 6.760 -1.759 -13.053 1.00 89.19 86 ALA A CA 1
ATOM 666 C C . ALA A 1 86 ? 6.632 -2.283 -14.487 1.00 89.19 86 ALA A C 1
ATOM 668 O O . ALA A 1 86 ? 7.583 -2.845 -15.031 1.00 89.19 86 ALA A O 1
ATOM 669 N N . ILE A 1 87 ? 5.453 -2.105 -15.082 1.00 89.25 87 ILE A N 1
ATOM 670 C CA . ILE A 1 87 ? 5.187 -2.436 -16.485 1.00 89.25 87 ILE A CA 1
ATOM 671 C C . ILE A 1 87 ? 4.804 -1.141 -17.181 1.00 89.25 87 ILE A C 1
ATOM 673 O O . ILE A 1 87 ? 3.844 -0.487 -16.772 1.00 89.25 87 ILE A O 1
ATOM 677 N N . ALA A 1 88 ? 5.563 -0.766 -18.201 1.00 89.50 88 ALA A N 1
ATOM 678 C CA . ALA A 1 88 ? 5.382 0.480 -18.929 1.00 89.50 88 ALA A CA 1
ATOM 679 C C . ALA A 1 88 ? 5.932 0.341 -20.358 1.00 89.50 88 ALA A C 1
ATOM 681 O O . ALA A 1 88 ? 6.740 -0.553 -20.603 1.00 89.50 88 ALA A O 1
ATOM 682 N N . PRO A 1 89 ? 5.554 1.228 -21.298 1.00 90.69 89 PRO A N 1
ATOM 683 C CA . PRO A 1 89 ? 6.217 1.295 -22.597 1.00 90.69 89 PRO A CA 1
ATOM 684 C C . PRO A 1 89 ? 7.741 1.370 -22.443 1.00 90.69 89 PRO A C 1
ATOM 686 O O . PRO A 1 89 ? 8.235 2.020 -21.517 1.00 90.69 89 PRO A O 1
ATOM 689 N N . ALA A 1 90 ? 8.475 0.747 -23.367 1.00 92.69 90 ALA A N 1
ATOM 690 C CA . ALA A 1 90 ? 9.926 0.571 -23.296 1.00 92.69 90 ALA A CA 1
ATOM 691 C C . ALA A 1 90 ? 10.718 1.827 -22.875 1.00 92.69 90 ALA A C 1
ATOM 693 O O . ALA A 1 90 ? 11.657 1.723 -22.084 1.00 92.69 90 ALA A O 1
ATOM 694 N N . CYS A 1 91 ? 10.332 3.019 -23.349 1.00 93.00 91 CYS A N 1
ATOM 695 C CA . CYS A 1 91 ? 10.979 4.281 -22.974 1.00 93.00 91 CYS A CA 1
ATOM 696 C C . CYS A 1 91 ? 10.858 4.593 -21.470 1.00 93.00 91 CYS A C 1
ATOM 698 O O . CYS A 1 91 ? 11.856 4.914 -20.824 1.00 93.00 91 CYS A O 1
ATOM 700 N N . PHE A 1 92 ? 9.666 4.433 -20.892 1.00 91.50 92 PHE A N 1
ATOM 701 C CA . PHE A 1 92 ? 9.413 4.659 -19.471 1.00 91.50 92 PHE A CA 1
ATOM 702 C C . PHE A 1 92 ? 10.002 3.545 -18.613 1.00 91.50 92 PHE A C 1
ATOM 704 O O . PHE A 1 92 ? 10.646 3.827 -17.608 1.00 91.50 92 PHE A O 1
ATOM 711 N N . ALA A 1 93 ? 9.860 2.285 -19.029 1.00 91.56 93 ALA A N 1
ATOM 712 C CA . ALA A 1 93 ? 10.471 1.163 -18.322 1.00 91.56 93 ALA A CA 1
ATOM 713 C C . ALA A 1 93 ? 12.005 1.303 -18.269 1.00 91.56 93 ALA A C 1
ATOM 715 O O . ALA A 1 93 ? 12.617 1.048 -17.232 1.00 91.56 93 ALA A O 1
ATOM 716 N N . SER A 1 94 ? 12.632 1.796 -19.344 1.00 95.38 94 SER A N 1
ATOM 717 C CA . SER A 1 94 ? 14.062 2.118 -19.359 1.00 95.38 94 SER A CA 1
ATOM 718 C C . SER A 1 94 ? 14.425 3.240 -18.387 1.00 95.38 94 SER A C 1
ATOM 720 O O . SER A 1 94 ? 15.432 3.131 -17.688 1.00 95.38 94 SER A O 1
ATOM 722 N N . ALA A 1 95 ? 13.627 4.307 -18.320 1.00 94.31 95 ALA A N 1
ATOM 723 C CA . ALA A 1 95 ? 13.850 5.394 -17.371 1.00 94.31 95 ALA A CA 1
ATOM 724 C C . ALA A 1 95 ? 13.728 4.908 -15.915 1.00 94.31 95 ALA A C 1
ATOM 726 O O . ALA A 1 95 ? 14.597 5.201 -15.096 1.00 94.31 95 ALA A O 1
ATOM 727 N N . ILE A 1 96 ? 12.723 4.077 -15.617 1.00 94.50 96 ILE A N 1
ATOM 728 C CA . ILE A 1 96 ? 12.526 3.463 -14.296 1.00 94.50 96 ILE A CA 1
ATOM 729 C C . ILE A 1 96 ? 13.726 2.588 -13.917 1.00 94.50 96 ILE A C 1
ATOM 731 O O . ILE A 1 96 ? 14.263 2.743 -12.823 1.00 94.50 96 ILE A O 1
ATOM 735 N N . ARG A 1 97 ? 14.204 1.721 -14.825 1.00 94.38 97 ARG A N 1
ATOM 736 C CA . ARG A 1 97 ? 15.413 0.905 -14.594 1.00 94.38 97 ARG A CA 1
ATOM 737 C C . ARG A 1 97 ? 16.643 1.767 -14.302 1.00 94.38 97 ARG A C 1
ATOM 739 O O . ARG A 1 97 ? 17.400 1.455 -13.389 1.00 94.38 97 ARG A O 1
ATOM 746 N N . ASN A 1 98 ? 16.820 2.870 -15.031 1.00 95.44 98 ASN A N 1
ATOM 747 C CA . ASN A 1 98 ? 17.936 3.792 -14.807 1.00 95.44 98 ASN A CA 1
ATOM 748 C C . ASN A 1 98 ? 17.896 4.443 -13.416 1.00 95.44 98 ASN A C 1
ATOM 750 O O . ASN A 1 98 ? 18.953 4.678 -12.832 1.00 95.44 98 ASN A O 1
ATOM 754 N N . ILE A 1 99 ? 16.707 4.740 -12.882 1.00 94.19 99 ILE A N 1
ATOM 755 C CA . ILE A 1 99 ? 16.561 5.211 -11.499 1.00 94.19 99 ILE A CA 1
ATOM 756 C C . ILE A 1 99 ? 16.836 4.071 -10.513 1.00 94.19 99 ILE A C 1
ATOM 758 O O . ILE A 1 99 ? 17.643 4.248 -9.605 1.00 94.19 99 ILE A O 1
ATOM 762 N N . HIS A 1 100 ? 16.242 2.894 -10.725 1.00 93.56 100 HIS A N 1
ATOM 763 C CA . HIS A 1 100 ? 16.408 1.721 -9.861 1.00 93.56 100 HIS A CA 1
ATOM 764 C C . HIS A 1 100 ? 17.883 1.356 -9.631 1.00 93.56 100 HIS A C 1
ATOM 766 O O . HIS A 1 100 ? 18.311 1.211 -8.483 1.00 93.56 100 HIS A O 1
ATOM 772 N N . ILE A 1 101 ? 18.679 1.293 -10.706 1.00 93.19 101 ILE A N 1
ATOM 773 C CA . ILE A 1 101 ? 20.117 0.985 -10.635 1.00 93.19 101 ILE A CA 1
ATOM 774 C C . ILE A 1 101 ? 20.866 2.042 -9.810 1.00 93.19 101 ILE A C 1
ATOM 776 O O . ILE A 1 101 ? 21.767 1.721 -9.044 1.00 93.19 101 ILE A O 1
ATOM 780 N N . LYS A 1 102 ? 20.477 3.317 -9.898 1.00 93.50 102 LYS A N 1
ATOM 781 C CA . LYS A 1 102 ? 21.118 4.389 -9.119 1.00 93.50 102 LYS A CA 1
ATOM 782 C C . LYS A 1 102 ? 20.743 4.373 -7.639 1.00 93.50 102 LYS A C 1
ATOM 784 O O . LYS A 1 102 ? 21.523 4.854 -6.824 1.00 93.50 102 LYS A O 1
ATOM 789 N N . VAL A 1 103 ? 19.553 3.883 -7.297 1.00 90.75 103 VAL A N 1
ATOM 790 C CA . VAL A 1 103 ? 19.046 3.894 -5.916 1.00 90.75 103 VAL A CA 1
ATOM 791 C C . VAL A 1 103 ? 19.419 2.613 -5.178 1.00 90.75 103 VAL A C 1
ATOM 793 O O . VAL A 1 103 ? 19.819 2.670 -4.018 1.00 90.75 103 VAL A O 1
ATOM 796 N N . THR A 1 104 ? 19.276 1.460 -5.830 1.00 89.31 104 THR A N 1
ATOM 797 C CA . THR A 1 104 ? 19.421 0.149 -5.180 1.00 89.31 104 THR A CA 1
ATOM 798 C C . THR A 1 104 ? 20.312 -0.834 -5.928 1.00 89.31 104 THR A C 1
ATOM 800 O O . THR A 1 104 ? 20.489 -1.942 -5.435 1.00 89.31 104 THR A O 1
ATOM 803 N N . ASP A 1 105 ? 20.896 -0.431 -7.062 1.00 90.44 105 ASP A N 1
ATOM 804 C CA . ASP A 1 105 ? 21.709 -1.261 -7.964 1.00 90.44 105 ASP A CA 1
ATOM 805 C C . ASP A 1 105 ? 20.933 -2.420 -8.610 1.00 90.44 105 ASP A C 1
ATOM 807 O O . ASP A 1 105 ? 20.710 -2.425 -9.822 1.00 90.44 105 ASP A O 1
ATOM 811 N N . SER A 1 106 ? 20.458 -3.374 -7.813 1.00 88.69 106 SER A N 1
ATOM 812 C CA . SER A 1 106 ? 19.699 -4.526 -8.288 1.00 88.69 106 SER A CA 1
ATOM 813 C C . SER A 1 106 ? 18.706 -5.054 -7.253 1.00 88.69 106 SER A C 1
ATOM 815 O O . SER A 1 106 ? 18.872 -4.909 -6.041 1.00 88.69 106 SER A O 1
ATOM 817 N N . ALA A 1 107 ? 17.659 -5.727 -7.737 1.00 88.31 107 ALA A N 1
ATOM 818 C CA . ALA A 1 107 ? 16.718 -6.431 -6.877 1.00 88.31 107 ALA A CA 1
ATOM 819 C C . ALA A 1 107 ? 17.318 -7.743 -6.321 1.00 88.31 107 ALA A C 1
ATOM 821 O O . ALA A 1 107 ? 17.995 -8.466 -7.060 1.00 88.31 107 ALA A O 1
ATOM 822 N N . PRO A 1 108 ? 17.016 -8.138 -5.066 1.00 84.69 108 PRO A N 1
ATOM 823 C CA . PRO A 1 108 ? 17.607 -9.329 -4.455 1.00 84.69 108 PRO A CA 1
ATOM 824 C C . PRO A 1 108 ? 17.314 -10.611 -5.247 1.00 84.69 108 PRO A C 1
ATOM 826 O O . PRO A 1 108 ? 16.168 -11.061 -5.312 1.00 84.69 108 PRO A O 1
ATOM 829 N N . ALA A 1 109 ? 18.354 -11.235 -5.810 1.00 85.75 109 ALA A N 1
ATOM 830 C CA . ALA A 1 109 ? 18.225 -12.433 -6.648 1.00 85.75 109 ALA A CA 1
ATOM 831 C C . ALA A 1 109 ? 17.436 -13.589 -5.988 1.00 85.75 109 ALA A C 1
ATOM 833 O O . ALA A 1 109 ? 16.546 -14.132 -6.643 1.00 85.75 109 ALA A O 1
ATOM 834 N N . PRO A 1 110 ? 17.621 -13.920 -4.689 1.00 83.50 110 PRO A N 1
ATOM 835 C CA . PRO A 1 110 ? 16.823 -14.970 -4.047 1.00 83.50 110 PRO A CA 1
ATOM 836 C C . PRO A 1 110 ? 15.311 -14.694 -4.054 1.00 83.50 110 PRO A C 1
ATOM 838 O O . PRO A 1 110 ? 14.507 -15.622 -4.101 1.00 83.50 110 PRO A O 1
ATOM 841 N N . PHE A 1 111 ? 14.902 -13.421 -4.021 1.00 82.75 111 PHE A N 1
ATOM 842 C CA . PHE A 1 111 ? 13.487 -13.049 -4.070 1.00 82.75 111 PHE A CA 1
ATOM 843 C C . PHE A 1 111 ? 12.924 -13.027 -5.488 1.00 82.75 111 PHE A C 1
ATOM 845 O O . PHE A 1 111 ? 11.716 -13.190 -5.643 1.00 82.75 111 PHE A O 1
ATOM 852 N N . GLN A 1 112 ? 13.770 -12.886 -6.510 1.00 83.06 112 GLN A N 1
ATOM 853 C CA . GLN A 1 112 ? 13.361 -13.082 -7.901 1.00 83.06 112 GLN A CA 1
ATOM 854 C C . GLN A 1 112 ? 12.999 -14.553 -8.150 1.00 83.06 112 GLN A C 1
ATOM 856 O O . GLN A 1 112 ? 11.928 -14.837 -8.683 1.00 83.06 112 GLN A O 1
ATOM 861 N N . GLU A 1 113 ? 13.812 -15.486 -7.647 1.00 83.06 113 GLU A N 1
ATOM 862 C CA . GLU A 1 113 ? 13.515 -16.925 -7.706 1.00 83.06 113 GLU A CA 1
ATOM 863 C C . GLU A 1 113 ? 12.249 -17.283 -6.912 1.00 83.06 113 GLU A C 1
ATOM 865 O O . GLU A 1 113 ? 11.366 -17.993 -7.397 1.00 83.06 113 GLU A O 1
ATOM 870 N N . ALA A 1 114 ? 12.092 -16.726 -5.707 1.00 77.81 114 ALA A N 1
ATOM 871 C CA . ALA A 1 114 ? 10.871 -16.914 -4.926 1.00 77.81 114 ALA A CA 1
ATOM 872 C C . ALA A 1 114 ? 9.627 -16.351 -5.642 1.00 77.81 114 ALA A C 1
ATOM 874 O O . ALA A 1 114 ? 8.554 -16.958 -5.594 1.00 77.81 114 ALA A O 1
ATOM 875 N N . ALA A 1 115 ? 9.760 -15.210 -6.328 1.00 83.44 115 ALA A N 1
ATOM 876 C CA . ALA A 1 115 ? 8.682 -14.630 -7.121 1.00 83.44 115 ALA A CA 1
ATOM 877 C C . ALA A 1 115 ? 8.306 -15.524 -8.307 1.00 83.44 115 ALA A C 1
ATOM 879 O O . ALA A 1 115 ? 7.118 -15.683 -8.578 1.00 83.44 115 ALA A O 1
ATOM 880 N N . LEU A 1 116 ? 9.280 -16.153 -8.971 1.00 85.12 116 LEU A N 1
ATOM 881 C CA . LEU A 1 116 ? 9.020 -17.113 -10.044 1.00 85.12 116 LEU A CA 1
ATOM 882 C C . LEU A 1 116 ? 8.178 -18.296 -9.543 1.00 85.12 116 LEU A C 1
ATOM 884 O O . LEU A 1 116 ? 7.176 -18.645 -10.170 1.00 85.12 116 LEU A O 1
ATOM 888 N N . VAL A 1 117 ? 8.522 -18.863 -8.384 1.00 83.81 117 VAL A N 1
ATOM 889 C CA . VAL A 1 117 ? 7.740 -19.943 -7.752 1.00 83.81 117 VAL A CA 1
ATOM 890 C C . VAL A 1 117 ? 6.322 -19.471 -7.412 1.00 83.81 117 VAL A C 1
ATOM 892 O O . VAL A 1 117 ? 5.342 -20.158 -7.699 1.00 83.81 117 VAL A O 1
ATOM 895 N N . ALA A 1 118 ? 6.184 -18.269 -6.850 1.00 83.62 118 ALA A N 1
ATOM 896 C CA . ALA A 1 118 ? 4.881 -17.699 -6.517 1.00 83.62 118 ALA A CA 1
ATOM 897 C C . ALA A 1 118 ? 4.013 -17.446 -7.764 1.00 83.62 118 ALA A C 1
ATOM 899 O O . ALA A 1 118 ? 2.825 -17.750 -7.758 1.00 83.62 118 ALA A O 1
ATOM 900 N N . LEU A 1 119 ? 4.592 -16.920 -8.846 1.00 83.31 119 LEU A N 1
ATOM 901 C CA . LEU A 1 119 ? 3.888 -16.617 -10.098 1.00 83.31 119 LEU A CA 1
ATOM 902 C C . LEU A 1 119 ? 3.486 -17.871 -10.882 1.00 83.31 119 LEU A C 1
ATOM 904 O O . LEU A 1 119 ? 2.510 -17.833 -11.628 1.00 83.31 119 LEU A O 1
ATOM 908 N N . THR A 1 120 ? 4.223 -18.967 -10.712 1.00 84.88 120 THR A N 1
ATOM 909 C CA . THR A 1 120 ? 3.936 -20.273 -11.332 1.00 84.88 120 THR A CA 1
ATOM 910 C C . THR A 1 120 ? 3.112 -21.190 -10.431 1.00 84.88 120 THR A C 1
ATOM 912 O O . THR A 1 120 ? 2.827 -22.330 -10.798 1.00 84.88 120 THR A O 1
ATOM 915 N N . SER A 1 121 ? 2.702 -20.699 -9.259 1.00 86.25 121 SER A N 1
ATOM 916 C CA . SER A 1 121 ? 1.894 -21.473 -8.327 1.00 86.25 121 SER A CA 1
A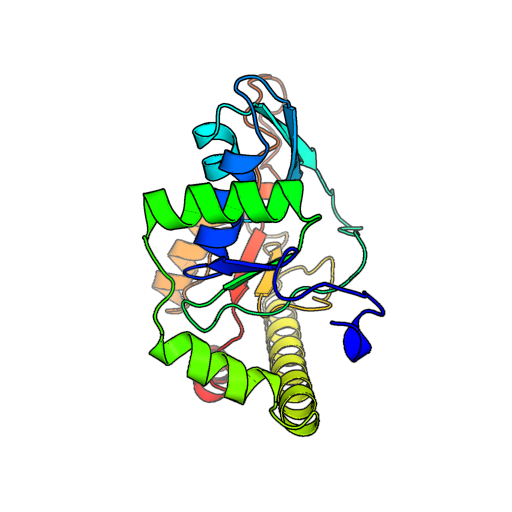TOM 917 C C . SER A 1 121 ? 0.493 -21.750 -8.896 1.00 86.25 121 SER A C 1
ATOM 919 O O . SER A 1 121 ? -0.053 -20.910 -9.619 1.00 86.25 121 SER A O 1
ATOM 921 N N . PRO A 1 122 ? -0.119 -22.899 -8.558 1.00 88.19 122 PRO A N 1
ATOM 922 C CA . PRO A 1 122 ? -1.437 -23.268 -9.066 1.00 88.19 122 PRO A CA 1
ATOM 923 C C . PRO A 1 122 ? -2.524 -22.244 -8.701 1.00 88.19 122 PRO A C 1
ATOM 925 O O . PRO A 1 122 ? -2.484 -21.625 -7.632 1.00 88.19 122 PRO A O 1
ATOM 928 N N . LEU A 1 123 ? -3.525 -22.081 -9.572 1.00 85.62 123 LEU A N 1
ATOM 929 C CA . LEU A 1 123 ? -4.624 -21.124 -9.375 1.00 85.62 123 LEU A CA 1
ATOM 930 C C . LEU A 1 123 ? -5.403 -21.394 -8.079 1.00 85.62 123 LEU A C 1
ATOM 932 O O . LEU A 1 123 ? -5.863 -20.460 -7.418 1.00 85.62 123 LEU A O 1
ATOM 936 N N . GLU A 1 124 ? -5.475 -22.658 -7.674 1.00 90.00 124 GLU A N 1
ATOM 937 C CA . GLU A 1 124 ? -6.136 -23.148 -6.469 1.00 90.00 124 GLU A CA 1
ATOM 938 C C . GLU A 1 124 ? -5.593 -22.476 -5.201 1.00 90.00 124 GLU A C 1
ATOM 940 O O . GLU A 1 124 ? -6.356 -22.179 -4.277 1.00 90.00 124 GLU A O 1
ATOM 945 N N . TYR A 1 125 ? -4.289 -22.173 -5.162 1.00 85.81 125 TYR A N 1
ATOM 946 C CA . TYR A 1 125 ? -3.680 -21.448 -4.048 1.00 85.81 125 TYR A CA 1
ATOM 947 C C . TYR A 1 125 ? -4.283 -20.044 -3.906 1.00 85.81 125 TYR A C 1
ATOM 949 O O . TYR A 1 125 ? -4.696 -19.641 -2.815 1.00 85.81 125 TYR A O 1
ATOM 957 N N . PHE A 1 126 ? -4.398 -19.308 -5.015 1.00 85.81 126 PHE A N 1
ATOM 958 C CA . PHE A 1 126 ? -4.952 -17.954 -5.021 1.00 85.81 126 PHE A CA 1
ATOM 959 C C . PHE A 1 126 ? -6.455 -17.940 -4.735 1.00 85.81 126 PHE A C 1
ATOM 961 O O . PHE A 1 126 ? -6.948 -17.032 -4.062 1.00 85.81 126 PHE A O 1
ATOM 968 N N . GLU A 1 127 ? -7.191 -18.946 -5.207 1.00 90.00 127 GLU A N 1
ATOM 969 C CA . GLU A 1 127 ? -8.611 -19.105 -4.895 1.00 90.00 127 GLU A CA 1
ATOM 970 C C . GLU A 1 127 ? -8.847 -19.402 -3.414 1.00 90.00 127 GLU A C 1
ATOM 972 O O . GLU A 1 127 ? -9.719 -18.785 -2.797 1.00 90.00 127 GLU A O 1
ATOM 977 N N . SER A 1 128 ? -8.054 -20.306 -2.833 1.00 90.44 128 SER A N 1
ATOM 978 C CA . SER A 1 128 ? -8.086 -20.614 -1.402 1.00 90.44 128 SER A CA 1
ATOM 979 C C . SER A 1 128 ? -7.771 -19.372 -0.567 1.00 90.44 128 SER A C 1
ATOM 981 O O . SER A 1 128 ? -8.548 -18.994 0.312 1.00 90.44 128 SER A O 1
ATOM 983 N N . LEU A 1 129 ? -6.703 -18.650 -0.922 1.00 89.38 129 LEU A N 1
ATOM 984 C CA . LEU A 1 129 ? -6.324 -17.401 -0.266 1.00 89.38 129 LEU A CA 1
ATOM 985 C C . LEU A 1 129 ? -7.436 -16.347 -0.361 1.00 89.38 129 LEU A C 1
ATOM 987 O O . LEU A 1 129 ? -7.745 -15.671 0.619 1.00 89.38 129 LEU A O 1
ATOM 991 N N . ARG A 1 130 ? -8.076 -16.205 -1.526 1.00 90.69 130 ARG A N 1
ATOM 992 C CA . ARG A 1 130 ? -9.209 -15.288 -1.696 1.00 90.69 130 ARG A CA 1
ATOM 993 C C . ARG A 1 130 ? -10.371 -15.660 -0.774 1.00 90.69 130 ARG A C 1
ATOM 995 O O . ARG A 1 130 ? -10.933 -14.758 -0.157 1.00 90.69 130 ARG A O 1
ATOM 1002 N N . LYS A 1 131 ? -10.727 -16.947 -0.683 1.00 92.88 131 LYS A N 1
ATOM 1003 C CA . LYS A 1 131 ? -11.808 -17.440 0.190 1.00 92.88 131 LYS A CA 1
ATOM 1004 C C . LYS A 1 131 ? -11.504 -17.176 1.667 1.00 92.88 131 LYS A C 1
ATOM 1006 O O . LYS A 1 131 ? -12.375 -16.680 2.378 1.00 92.88 131 LYS A O 1
ATOM 1011 N N . ASP A 1 132 ? -10.269 -17.426 2.101 1.00 91.88 132 ASP A N 1
ATOM 1012 C CA . ASP A 1 132 ? -9.808 -17.143 3.467 1.00 91.88 132 ASP A CA 1
ATOM 1013 C C . ASP A 1 132 ? -9.958 -15.651 3.819 1.00 91.88 132 ASP A C 1
ATOM 1015 O O . ASP A 1 132 ? -10.636 -15.281 4.780 1.00 91.88 132 ASP A O 1
ATOM 1019 N N . TYR A 1 133 ? -9.418 -14.759 2.983 1.00 93.62 133 TYR A N 1
ATOM 1020 C CA . TYR A 1 133 ? -9.512 -13.312 3.214 1.00 93.62 133 TYR A CA 1
ATOM 1021 C C . TYR A 1 133 ? -10.943 -12.779 3.106 1.00 93.62 133 TYR A C 1
ATOM 1023 O O . TYR A 1 133 ? -11.297 -11.824 3.797 1.00 93.62 133 TYR A O 1
ATOM 1031 N N . GLU A 1 134 ? -11.781 -13.382 2.265 1.00 93.94 134 GLU A N 1
ATOM 1032 C CA . GLU A 1 134 ? -13.201 -13.052 2.174 1.00 93.94 134 GLU A CA 1
ATOM 1033 C C . GLU A 1 134 ? -13.954 -13.407 3.463 1.00 93.94 134 GLU A C 1
ATOM 1035 O O . GLU A 1 134 ? -14.743 -12.585 3.940 1.00 93.94 134 GLU A O 1
ATOM 1040 N N . SER A 1 135 ? -13.666 -14.568 4.060 1.00 93.94 135 SER A N 1
ATOM 1041 C CA . SER A 1 135 ? -14.207 -14.971 5.363 1.00 93.94 135 SER A CA 1
ATOM 1042 C C . SER A 1 135 ? -13.792 -13.990 6.466 1.00 93.94 135 SER A C 1
ATOM 1044 O O . SER A 1 135 ? -14.646 -13.414 7.145 1.00 93.94 135 SER A O 1
ATOM 1046 N N . LYS A 1 136 ? -12.491 -13.684 6.562 1.00 94.62 136 LYS A N 1
ATOM 1047 C CA . LYS A 1 136 ? -11.936 -12.728 7.540 1.00 94.62 136 LYS A CA 1
ATOM 1048 C C . LYS A 1 136 ? -12.521 -11.329 7.394 1.00 94.62 136 LYS A C 1
ATOM 1050 O O . LYS A 1 136 ? -12.877 -10.700 8.389 1.00 94.62 136 LYS A O 1
ATOM 1055 N N . ARG A 1 137 ? -12.672 -10.853 6.152 1.00 94.38 137 ARG A N 1
ATOM 1056 C CA . ARG A 1 137 ? -13.332 -9.577 5.850 1.00 94.38 137 ARG A CA 1
ATOM 1057 C C . ARG A 1 137 ? -14.772 -9.576 6.354 1.00 94.38 137 ARG A C 1
ATOM 1059 O O . ARG A 1 137 ? -15.201 -8.597 6.951 1.00 94.38 137 ARG A O 1
ATOM 1066 N N . ASN A 1 138 ? -15.538 -10.627 6.064 1.00 94.31 138 ASN A N 1
ATOM 1067 C CA . ASN A 1 138 ? -16.941 -10.689 6.469 1.00 94.31 138 ASN A CA 1
ATOM 1068 C C . ASN A 1 138 ? -17.063 -10.656 7.998 1.00 94.31 138 ASN A C 1
ATOM 1070 O O . ASN A 1 138 ? -17.844 -9.861 8.512 1.00 94.31 138 ASN A O 1
ATOM 1074 N N . TYR A 1 139 ? -16.225 -11.425 8.697 1.00 93.19 139 TYR A N 1
ATOM 1075 C CA . TYR A 1 139 ? -16.183 -11.440 10.156 1.00 93.19 139 TYR A CA 1
ATOM 1076 C C . TYR A 1 139 ? -15.871 -10.060 10.757 1.00 93.19 139 TYR A C 1
ATOM 1078 O O . TYR A 1 139 ? -16.630 -9.571 11.592 1.00 93.19 139 TYR A O 1
ATOM 1086 N N . ILE A 1 140 ? -14.792 -9.395 10.318 1.00 92.88 140 ILE A N 1
ATOM 1087 C CA . ILE A 1 140 ? -14.408 -8.097 10.899 1.00 92.88 140 ILE A CA 1
ATOM 1088 C C . ILE A 1 140 ? -15.442 -7.005 10.595 1.00 92.88 140 ILE A C 1
ATOM 1090 O O . ILE A 1 140 ? -15.704 -6.159 11.441 1.00 92.88 140 ILE A O 1
ATOM 1094 N N . VAL A 1 141 ? -16.060 -7.034 9.409 1.00 93.81 141 VAL A N 1
ATOM 1095 C CA . VAL A 1 141 ? -17.131 -6.094 9.048 1.00 93.81 141 VAL A CA 1
ATOM 1096 C C . VAL A 1 141 ? -18.331 -6.275 9.973 1.00 93.81 141 VAL A C 1
ATOM 1098 O O . VAL A 1 141 ? -18.848 -5.292 10.491 1.00 93.81 141 VAL A O 1
ATOM 1101 N N . GLU A 1 142 ? -18.756 -7.515 10.209 1.00 94.00 142 GLU A N 1
ATOM 1102 C CA . GLU A 1 142 ? -19.883 -7.803 11.096 1.00 94.00 142 GLU A CA 1
ATOM 1103 C C . GLU A 1 142 ? -19.585 -7.401 12.550 1.00 94.00 142 GLU A C 1
ATOM 1105 O O . GLU A 1 142 ? -20.436 -6.812 13.217 1.00 94.00 142 GLU A O 1
ATOM 1110 N N .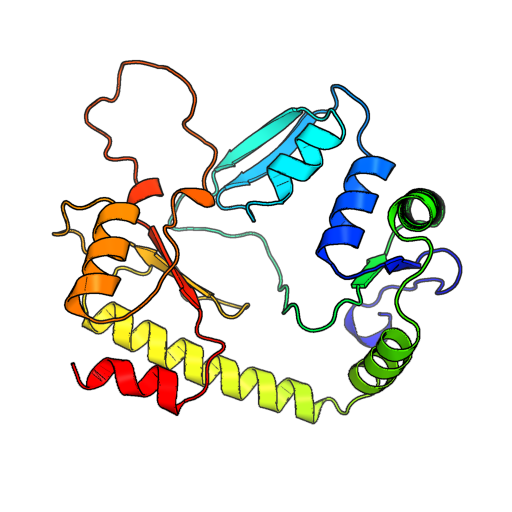 LEU A 1 143 ? -18.358 -7.651 13.021 1.00 92.56 143 LEU A N 1
ATOM 1111 C CA . LEU A 1 143 ? -17.906 -7.239 14.350 1.00 92.56 143 LEU A CA 1
ATOM 1112 C C . LEU A 1 143 ? -17.934 -5.714 14.514 1.00 92.56 143 LEU A C 1
ATOM 1114 O O . LEU A 1 143 ? -18.492 -5.217 15.488 1.00 92.56 143 LEU A O 1
ATOM 1118 N N . LEU A 1 144 ? -17.371 -4.970 13.559 1.00 93.19 144 LEU A N 1
ATOM 1119 C CA . LEU A 1 144 ? -17.328 -3.506 13.609 1.00 93.19 144 LEU A CA 1
ATOM 1120 C C . LEU A 1 144 ? -18.738 -2.898 13.606 1.00 93.19 144 LEU A C 1
ATOM 1122 O O . LEU A 1 144 ? -19.020 -2.017 14.417 1.00 93.19 144 LEU A O 1
ATOM 1126 N N . LEU A 1 145 ? -19.641 -3.414 12.764 1.00 93.44 145 LEU A N 1
ATOM 1127 C CA . LEU A 1 145 ? -21.046 -2.989 12.748 1.00 93.44 145 LEU A CA 1
ATOM 1128 C C . LEU A 1 145 ? -21.737 -3.253 14.093 1.00 93.44 145 LEU A C 1
ATOM 1130 O O . LEU A 1 145 ? -22.471 -2.400 14.582 1.00 93.44 145 LEU A O 1
ATOM 1134 N N . ARG A 1 146 ? -21.475 -4.407 14.722 1.00 92.31 146 ARG A N 1
ATOM 1135 C CA . ARG A 1 146 ? -22.036 -4.758 16.038 1.00 92.31 146 ARG A CA 1
ATOM 1136 C C . ARG A 1 146 ? -21.567 -3.817 17.150 1.00 92.31 146 ARG A C 1
ATOM 1138 O O . ARG A 1 146 ? -22.342 -3.522 18.052 1.00 92.31 146 ARG A O 1
ATOM 1145 N N . VAL A 1 147 ? -20.321 -3.351 17.079 1.00 89.75 147 VAL A N 1
ATOM 1146 C CA . VAL A 1 147 ? -19.731 -2.390 18.031 1.00 89.75 147 VAL A CA 1
ATOM 1147 C C . VAL A 1 147 ? -20.212 -0.951 17.768 1.00 89.75 147 VAL A C 1
ATOM 1149 O O . VAL A 1 147 ? -20.019 -0.069 18.600 1.00 89.75 147 VAL A O 1
ATOM 1152 N N . GLY A 1 148 ? -20.897 -0.706 16.646 1.00 91.06 148 GLY A N 1
ATOM 1153 C CA . GLY A 1 148 ? -21.508 0.585 16.318 1.00 91.06 148 GLY A CA 1
ATOM 1154 C C . GLY A 1 148 ? -20.702 1.445 15.347 1.00 91.06 148 GLY A C 1
ATOM 1155 O O . GLY A 1 148 ? -21.073 2.595 15.113 1.00 91.06 148 GLY A O 1
ATOM 1156 N N . PHE A 1 149 ? -19.622 0.917 14.763 1.00 93.44 149 PHE A N 1
ATOM 1157 C CA . PHE A 1 149 ? -18.956 1.584 13.645 1.00 93.44 149 PHE A CA 1
ATOM 1158 C C . PHE A 1 149 ? -19.872 1.629 12.426 1.00 93.44 149 PHE A C 1
ATOM 1160 O O . PHE A 1 149 ? -20.668 0.721 12.178 1.00 93.44 149 PHE A O 1
ATOM 1167 N N . GLN A 1 150 ? -19.700 2.664 11.615 1.00 91.56 150 GLN A N 1
ATOM 1168 C CA . GLN A 1 150 ? -20.430 2.841 10.371 1.00 91.56 150 GLN A CA 1
ATOM 1169 C C . GLN A 1 150 ? -19.540 2.454 9.189 1.00 91.56 150 GLN A C 1
ATOM 1171 O O . GLN A 1 150 ? -18.366 2.819 9.114 1.00 91.56 150 GLN A O 1
ATOM 1176 N N . LEU A 1 151 ? -20.094 1.693 8.247 1.00 89.12 151 LEU A N 1
ATOM 1177 C CA . LEU A 1 151 ? -19.406 1.333 7.011 1.00 89.12 151 LEU A CA 1
ATOM 1178 C C . LEU A 1 151 ? -20.233 1.782 5.810 1.00 89.12 151 LEU A C 1
ATOM 1180 O O . LEU A 1 151 ? -21.251 1.175 5.489 1.00 89.12 151 LEU A O 1
ATOM 1184 N N . HIS A 1 152 ? -19.736 2.795 5.099 1.00 81.56 152 HIS A N 1
ATOM 1185 C CA . HIS A 1 152 ? -20.353 3.283 3.857 1.00 81.56 152 HIS A CA 1
ATOM 1186 C C . HIS A 1 152 ? -20.171 2.321 2.685 1.00 81.56 152 HIS A C 1
ATOM 1188 O O . HIS A 1 152 ? -20.987 2.279 1.769 1.00 81.56 152 HIS A O 1
ATOM 1194 N N . MET A 1 153 ? -19.098 1.526 2.703 1.00 78.06 153 MET A N 1
ATOM 1195 C CA . MET A 1 153 ? -18.806 0.565 1.647 1.00 78.06 153 MET A CA 1
ATOM 1196 C C . MET A 1 153 ? -18.171 -0.706 2.202 1.00 78.06 153 MET A C 1
ATOM 1198 O O . MET A 1 153 ? -17.168 -0.672 2.914 1.00 78.06 153 MET A O 1
ATOM 1202 N N . LYS A 1 154 ? -18.705 -1.860 1.790 1.00 83.69 154 LYS A N 1
ATOM 1203 C CA . LYS A 1 154 ? -18.057 -3.152 2.030 1.00 83.69 154 LYS A CA 1
ATOM 1204 C C . LYS A 1 154 ? -16.797 -3.277 1.155 1.00 83.69 154 LYS A C 1
ATOM 1206 O O . LYS A 1 154 ? -16.916 -3.173 -0.070 1.00 83.69 154 LYS A O 1
ATOM 1211 N N . PRO A 1 155 ? -15.613 -3.582 1.723 1.00 86.44 155 PRO A N 1
ATOM 1212 C CA . PRO A 1 155 ? -14.382 -3.697 0.943 1.00 86.44 155 PRO A CA 1
ATOM 1213 C C . PRO A 1 155 ? -14.477 -4.765 -0.153 1.00 86.44 155 PRO A C 1
ATOM 1215 O O . PRO A 1 155 ? -14.749 -5.942 0.104 1.00 86.44 155 PRO A O 1
ATOM 1218 N N . LYS A 1 156 ? -14.226 -4.363 -1.402 1.00 83.62 156 LYS A N 1
ATOM 1219 C CA . LYS A 1 156 ? -14.258 -5.258 -2.576 1.00 83.62 156 LYS A CA 1
ATOM 1220 C C . LYS A 1 156 ? -12.918 -5.965 -2.839 1.00 83.62 156 LYS A C 1
ATOM 1222 O O . LYS A 1 156 ? -12.847 -6.854 -3.687 1.00 83.62 156 LYS A O 1
ATOM 1227 N N . GLY A 1 157 ? -11.864 -5.579 -2.126 1.00 81.88 157 GLY A N 1
ATOM 1228 C CA . GLY A 1 157 ? -10.506 -6.107 -2.249 1.00 81.88 157 GLY A CA 1
ATOM 1229 C C . GLY A 1 157 ? -9.615 -5.590 -1.121 1.00 81.88 157 GLY A C 1
ATOM 1230 O O . GLY A 1 157 ? -10.113 -4.945 -0.200 1.00 81.88 157 GLY A O 1
ATOM 1231 N N . SER A 1 158 ? -8.306 -5.850 -1.211 1.00 85.25 158 SER A N 1
ATOM 1232 C CA . SER A 1 158 ? -7.343 -5.592 -0.130 1.00 85.25 158 SER A CA 1
ATOM 1233 C C . SER A 1 158 ? -7.642 -6.384 1.159 1.00 85.25 158 SER A C 1
ATOM 1235 O O . SER A 1 158 ? -8.462 -7.301 1.173 1.00 85.25 158 SER A O 1
ATOM 1237 N N . PHE A 1 159 ? -6.915 -6.066 2.228 1.00 89.94 159 PHE A N 1
ATOM 1238 C CA . PHE A 1 159 ? -7.049 -6.641 3.568 1.00 89.94 159 PHE A CA 1
ATOM 1239 C C . PHE A 1 159 ? -7.278 -5.571 4.649 1.00 89.94 159 PHE A C 1
ATOM 1241 O O . PHE A 1 159 ? -6.984 -5.788 5.827 1.00 89.94 159 PHE A O 1
ATOM 1248 N N . PHE A 1 160 ? -7.789 -4.409 4.233 1.00 91.88 160 PHE A N 1
ATOM 1249 C CA . PHE A 1 160 ? -8.135 -3.297 5.108 1.00 91.88 160 PHE A CA 1
ATOM 1250 C C . PHE A 1 160 ? -9.639 -3.022 5.083 1.00 91.88 160 PHE A C 1
ATOM 1252 O O . PHE A 1 160 ? -10.288 -3.152 4.044 1.00 91.88 160 PHE A O 1
ATOM 1259 N N . VAL A 1 161 ? -10.170 -2.610 6.229 1.00 92.25 161 VAL A N 1
ATOM 1260 C CA . VAL A 1 161 ? -11.493 -2.000 6.362 1.00 92.25 161 VAL A CA 1
ATOM 1261 C C . VAL A 1 161 ? -11.293 -0.564 6.811 1.00 92.25 161 VAL A C 1
ATOM 1263 O O . VAL A 1 161 ? -10.539 -0.317 7.750 1.00 92.25 161 VAL A O 1
ATOM 1266 N N . PHE A 1 162 ? -11.956 0.365 6.135 1.00 90.56 162 PHE A N 1
ATOM 1267 C CA . PHE A 1 162 ? -12.020 1.761 6.540 1.00 90.56 162 PHE A CA 1
ATOM 1268 C C . PHE A 1 162 ? -13.403 1.989 7.147 1.00 90.56 162 PHE A C 1
ATOM 1270 O O . PHE A 1 162 ? -14.406 1.896 6.440 1.00 90.56 162 PHE A O 1
ATOM 1277 N N . ALA A 1 163 ? -13.452 2.157 8.464 1.00 93.00 163 ALA A N 1
ATOM 1278 C CA . ALA A 1 163 ? -14.689 2.255 9.227 1.00 93.00 163 ALA A CA 1
ATOM 1279 C C . ALA A 1 163 ? -14.810 3.656 9.820 1.00 93.00 163 ALA A C 1
ATOM 1281 O O . ALA A 1 163 ? -13.838 4.177 10.363 1.00 93.00 163 ALA A O 1
ATOM 1282 N N . GLU A 1 164 ? -15.988 4.258 9.709 1.00 92.88 164 GLU A N 1
ATOM 1283 C CA . GLU A 1 164 ? -16.282 5.519 10.377 1.00 92.88 164 GLU A CA 1
ATOM 1284 C C . GLU A 1 164 ? -16.687 5.246 11.829 1.00 92.88 164 GLU A C 1
ATOM 1286 O O . GLU A 1 164 ? -17.391 4.275 12.130 1.00 92.88 164 GLU A O 1
ATOM 1291 N N . LEU A 1 165 ? -16.231 6.108 12.731 1.00 93.12 165 LEU A N 1
ATOM 1292 C CA . LEU A 1 165 ? -16.592 6.106 14.135 1.00 93.12 165 LEU A CA 1
ATOM 1293 C C . LEU A 1 165 ? -18.123 6.140 14.323 1.00 93.12 165 LEU A C 1
ATOM 1295 O O . LEU A 1 165 ? -18.859 6.683 13.486 1.00 93.12 165 LEU A O 1
ATOM 1299 N N . PRO A 1 166 ? -18.628 5.582 15.438 1.00 90.88 166 PRO A N 1
ATOM 1300 C CA . PRO A 1 166 ? -20.037 5.699 15.792 1.00 90.88 166 PRO A CA 1
ATOM 1301 C C . PRO A 1 166 ? -20.491 7.164 15.797 1.00 90.88 166 PRO A C 1
ATOM 1303 O O . PRO A 1 166 ? -19.756 8.038 16.252 1.00 90.88 166 PRO A O 1
ATOM 1306 N N . ALA A 1 167 ? -21.717 7.447 15.347 1.00 85.25 167 ALA A N 1
ATOM 1307 C CA . ALA A 1 167 ? -22.238 8.819 15.279 1.00 85.25 167 ALA A CA 1
ATOM 1308 C C . ALA A 1 167 ? -22.277 9.531 16.648 1.00 85.25 167 ALA A C 1
ATOM 1310 O O . ALA A 1 167 ? -22.209 10.755 16.710 1.00 85.25 167 ALA A O 1
ATOM 1311 N N . SER A 1 168 ? -22.370 8.762 17.737 1.00 86.00 168 SER A N 1
ATOM 1312 C CA . SER A 1 168 ? -22.318 9.242 19.122 1.00 86.00 168 SER A CA 1
ATOM 1313 C C . SER A 1 168 ? -20.903 9.551 19.623 1.00 86.00 168 SER A C 1
ATOM 1315 O O . SER A 1 168 ? -20.752 10.116 20.705 1.00 86.00 168 SER A O 1
ATOM 1317 N N . CYS A 1 169 ? -19.863 9.165 18.880 1.00 86.12 169 CYS A N 1
ATOM 1318 C CA . CYS A 1 169 ? -18.481 9.370 19.278 1.00 86.12 169 CYS A CA 1
ATOM 1319 C C . CYS A 1 169 ? -18.067 10.829 19.054 1.00 86.12 169 CYS A C 1
ATOM 1321 O O . CYS A 1 169 ? -18.172 11.362 17.949 1.00 86.12 169 CYS A O 1
ATOM 1323 N N . VAL A 1 170 ? -17.581 11.463 20.122 1.00 87.12 170 VAL A N 1
ATOM 1324 C CA . VAL A 1 170 ? -17.077 12.847 20.108 1.00 87.12 170 VAL A CA 1
ATOM 1325 C C . VAL A 1 170 ? -15.564 12.931 19.903 1.00 87.12 170 VAL A C 1
ATOM 1327 O O . VAL A 1 170 ? -15.043 14.020 19.676 1.00 87.12 170 VAL A O 1
ATOM 1330 N N . LEU A 1 171 ? -14.868 11.797 19.999 1.00 88.69 171 LEU A N 1
ATOM 1331 C CA . LEU A 1 171 ? -13.418 11.721 19.855 1.00 88.69 171 LEU A CA 1
ATOM 1332 C C . LEU A 1 171 ? -13.017 11.831 18.382 1.00 88.69 171 LEU A C 1
ATOM 1334 O O . LEU A 1 171 ? -13.743 11.389 17.487 1.00 88.69 171 LEU A O 1
ATOM 1338 N N . SER A 1 172 ? -11.831 12.379 18.139 1.00 91.00 172 SER A N 1
ATOM 1339 C CA . SER A 1 172 ? -11.139 12.197 16.864 1.00 91.00 172 SER A CA 1
ATOM 1340 C C . SER A 1 172 ? -10.655 10.754 16.698 1.00 91.00 172 SER A C 1
ATOM 1342 O O . SER A 1 172 ? -10.550 9.991 17.655 1.00 91.00 172 SER A O 1
ATOM 1344 N N . ASP A 1 173 ? -10.329 10.373 15.470 1.00 91.75 173 ASP A N 1
ATOM 1345 C CA . ASP A 1 173 ? -9.733 9.087 15.126 1.00 91.75 173 ASP A CA 1
ATOM 1346 C C . ASP A 1 173 ? -8.439 8.795 15.893 1.00 91.75 173 ASP A C 1
ATOM 1348 O O . ASP A 1 173 ? -8.260 7.671 16.353 1.00 91.75 173 ASP A O 1
ATOM 1352 N N . ILE A 1 174 ? -7.564 9.789 16.078 1.00 93.19 174 ILE A N 1
ATOM 1353 C CA . ILE A 1 174 ? -6.334 9.636 16.872 1.00 93.19 174 ILE A CA 1
ATOM 1354 C C . 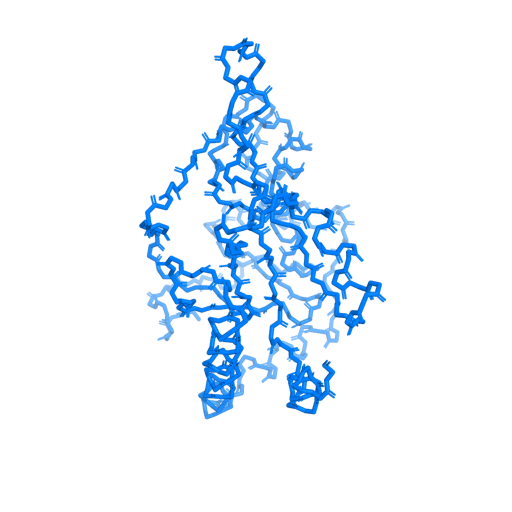ILE A 1 174 ? -6.677 9.338 18.334 1.00 93.19 174 ILE A C 1
ATOM 1356 O O . ILE A 1 174 ? -6.229 8.325 18.870 1.00 93.19 174 ILE A O 1
ATOM 1360 N N . GLU A 1 175 ? -7.506 10.177 18.961 1.00 93.88 175 GLU A N 1
ATOM 1361 C CA . GLU A 1 175 ? -7.907 10.012 20.366 1.00 93.88 175 GLU A CA 1
ATOM 1362 C C . GLU A 1 175 ? -8.626 8.676 20.585 1.00 93.88 175 GLU A C 1
ATOM 1364 O O . GLU A 1 175 ? -8.358 7.966 21.552 1.00 93.88 175 GLU A O 1
ATOM 1369 N N . PHE A 1 176 ? -9.504 8.287 19.658 1.00 93.81 176 PHE A N 1
ATOM 1370 C CA . PHE A 1 176 ? -10.198 7.010 19.731 1.00 93.81 176 PHE A CA 1
ATOM 1371 C C . PHE A 1 176 ? -9.230 5.832 19.616 1.00 93.81 176 PHE A C 1
ATOM 1373 O O . PHE A 1 176 ? -9.365 4.864 20.360 1.00 93.81 176 PHE A O 1
ATOM 1380 N N . VAL A 1 177 ? -8.256 5.881 18.699 1.00 94.19 177 VAL A N 1
ATOM 1381 C CA . VAL A 1 177 ? -7.244 4.821 18.574 1.00 94.19 177 VAL A CA 1
ATOM 1382 C C . VAL A 1 177 ? -6.399 4.722 19.844 1.00 94.19 177 VAL A C 1
ATOM 1384 O O . VAL A 1 177 ? -6.123 3.611 20.291 1.00 94.19 177 VAL A O 1
ATOM 1387 N N . GLU A 1 178 ? -6.025 5.842 20.463 1.00 95.00 178 GLU A N 1
ATOM 1388 C CA . GLU A 1 178 ? -5.316 5.822 21.745 1.00 95.00 178 GLU A CA 1
ATOM 1389 C C . GLU A 1 178 ? -6.136 5.149 22.851 1.00 95.00 178 GLU A C 1
ATOM 1391 O O . GLU A 1 178 ? -5.610 4.304 23.579 1.00 95.00 178 GLU A O 1
ATOM 1396 N N . GLU A 1 179 ? -7.424 5.474 22.965 1.00 93.56 179 GLU A N 1
ATOM 1397 C CA . GLU A 1 179 ? -8.312 4.841 23.944 1.00 93.56 179 GLU A CA 1
ATOM 1398 C C . GLU A 1 179 ? -8.548 3.361 23.637 1.00 93.56 179 GLU A C 1
ATOM 1400 O O . GLU A 1 179 ? -8.522 2.530 24.544 1.00 93.56 179 GLU A O 1
ATOM 1405 N N . LEU A 1 180 ? -8.678 2.994 22.362 1.00 91.81 180 LEU A N 1
ATOM 1406 C CA . LEU A 1 180 ? -8.803 1.605 21.930 1.00 91.81 180 LEU A CA 1
ATOM 1407 C C . LEU A 1 180 ? -7.571 0.773 22.330 1.00 91.81 180 LEU A C 1
ATOM 1409 O O . LEU A 1 180 ? -7.704 -0.377 22.758 1.00 91.81 180 LEU A O 1
ATOM 1413 N N . ILE A 1 181 ? -6.375 1.362 22.254 1.00 93.81 181 ILE A N 1
ATOM 1414 C CA . ILE A 1 181 ? -5.134 0.726 22.708 1.00 93.81 181 ILE A CA 1
ATOM 1415 C C . ILE A 1 181 ? -5.125 0.589 24.232 1.00 93.81 181 ILE A C 1
ATOM 1417 O O . ILE A 1 181 ? -4.855 -0.500 24.736 1.00 93.81 181 ILE A O 1
ATOM 1421 N N . LYS A 1 182 ? -5.424 1.663 24.972 1.00 93.38 182 LYS A N 1
ATOM 1422 C CA . LYS A 1 182 ? -5.362 1.667 26.445 1.00 93.38 182 LYS A CA 1
ATOM 1423 C C . LYS A 1 182 ? -6.406 0.749 27.079 1.00 93.38 182 LYS A C 1
ATOM 1425 O O . LYS A 1 182 ? -6.094 0.058 28.043 1.00 93.38 182 LYS A O 1
ATOM 1430 N N . GLN A 1 183 ? -7.632 0.758 26.559 1.00 90.56 183 GLN A N 1
ATOM 1431 C CA . GLN A 1 183 ? -8.769 0.071 27.171 1.00 90.56 183 GLN A CA 1
ATOM 1432 C C . GLN A 1 183 ? -8.949 -1.354 26.644 1.00 90.56 183 GLN A C 1
ATOM 1434 O O . GLN A 1 183 ? -9.203 -2.265 27.426 1.00 90.56 183 GLN A O 1
ATOM 1439 N N . ALA A 1 184 ? -8.799 -1.564 25.332 1.00 87.94 184 ALA A N 1
ATOM 1440 C CA . ALA A 1 184 ? -9.061 -2.858 24.697 1.00 87.94 184 ALA A CA 1
ATOM 1441 C C . ALA A 1 184 ? -7.789 -3.588 24.231 1.00 87.94 184 ALA A C 1
ATOM 1443 O O . ALA A 1 184 ? -7.864 -4.750 23.828 1.00 87.94 184 ALA A O 1
ATOM 1444 N N . GLY A 1 185 ? -6.620 -2.935 24.255 1.00 88.69 185 GLY A N 1
ATOM 1445 C CA . GLY A 1 185 ? -5.369 -3.511 23.752 1.00 88.69 185 GLY A CA 1
ATOM 1446 C C . GLY A 1 185 ? -5.350 -3.702 22.232 1.00 88.69 185 GLY A C 1
ATOM 1447 O O . GLY A 1 185 ? -4.542 -4.477 21.717 1.00 88.69 185 GLY A O 1
ATOM 1448 N N . VAL A 1 186 ? -6.248 -3.035 21.498 1.00 90.56 186 VAL A N 1
ATOM 1449 C CA . VAL A 1 186 ? -6.386 -3.189 20.046 1.00 90.56 186 VAL A CA 1
ATOM 1450 C C . VAL A 1 186 ? -5.730 -2.010 19.339 1.00 90.56 186 VAL A C 1
ATOM 1452 O O . VAL A 1 186 ? -6.110 -0.859 19.523 1.00 90.56 186 VAL A O 1
ATOM 1455 N N . VAL A 1 187 ? -4.755 -2.306 18.480 1.00 92.31 187 VAL A N 1
ATOM 1456 C CA . VAL A 1 187 ? -4.080 -1.298 17.653 1.00 92.31 187 VAL A CA 1
ATOM 1457 C C . VAL A 1 187 ? -4.779 -1.184 16.299 1.00 92.31 187 VAL A C 1
ATOM 1459 O O . VAL A 1 187 ? -4.951 -2.178 15.588 1.00 92.31 187 VAL A O 1
ATOM 1462 N N . ALA A 1 188 ? -5.119 0.044 15.917 1.00 93.81 188 ALA A N 1
ATOM 1463 C CA . ALA A 1 188 ? -5.621 0.401 14.594 1.00 93.81 188 ALA A CA 1
ATOM 1464 C C . ALA A 1 188 ? -4.879 1.637 14.058 1.00 93.81 188 ALA A C 1
ATOM 1466 O O . ALA A 1 188 ? -4.013 2.183 14.738 1.00 93.81 188 ALA A O 1
ATOM 1467 N N . VAL A 1 189 ? -5.168 2.048 12.821 1.00 94.19 189 VAL A N 1
ATOM 1468 C CA . VAL A 1 189 ? -4.505 3.204 12.197 1.00 94.19 189 VAL A CA 1
ATOM 1469 C C . VAL A 1 189 ? -5.512 4.348 12.036 1.00 94.19 189 VAL A C 1
ATOM 1471 O O . VAL A 1 189 ? -6.543 4.119 11.396 1.00 94.19 189 VAL A O 1
ATOM 1474 N N . PRO A 1 190 ? -5.231 5.555 12.564 1.00 93.62 190 PRO A N 1
ATOM 1475 C CA . PRO A 1 190 ? -6.058 6.738 12.332 1.00 93.62 190 PRO A CA 1
ATOM 1476 C C . PRO A 1 190 ? -6.224 7.021 10.834 1.00 93.62 190 PRO A C 1
ATOM 1478 O O . PRO A 1 190 ? -5.279 6.891 10.052 1.00 93.62 190 PRO A O 1
ATOM 1481 N N . GLY A 1 191 ? -7.440 7.354 10.416 1.00 89.81 191 GLY A N 1
ATOM 1482 C CA . GLY A 1 191 ? -7.794 7.571 9.018 1.00 89.81 191 GLY A CA 1
ATOM 1483 C C . GLY A 1 191 ? -7.318 8.913 8.471 1.00 89.81 191 GLY A C 1
ATOM 1484 O O . GLY A 1 191 ? -7.093 9.022 7.268 1.00 89.81 191 GLY A O 1
ATOM 1485 N N . CYS A 1 192 ? -7.107 9.908 9.333 1.00 88.38 192 CYS A N 1
ATOM 1486 C CA . CYS A 1 192 ? -6.728 11.261 8.945 1.00 88.38 192 CYS A CA 1
ATOM 1487 C C . CYS A 1 192 ? -5.441 11.309 8.110 1.00 88.38 192 CYS A C 1
ATOM 1489 O O . CYS A 1 192 ? -5.337 12.141 7.217 1.00 88.38 192 CYS A O 1
ATOM 1491 N N . GLY A 1 193 ? -4.493 10.393 8.344 1.00 85.62 193 GLY A N 1
ATOM 1492 C CA . GLY A 1 193 ? -3.232 10.311 7.595 1.00 85.62 193 GLY A CA 1
ATOM 1493 C C . GLY A 1 193 ? -3.382 9.895 6.127 1.00 85.62 193 GLY A C 1
ATOM 1494 O O . GLY A 1 193 ? -2.404 9.926 5.389 1.00 85.62 193 GLY A O 1
ATOM 1495 N N . PHE A 1 194 ? -4.583 9.500 5.697 1.00 86.81 194 PHE A N 1
ATOM 1496 C CA . PHE A 1 194 ? -4.872 9.164 4.303 1.00 86.81 194 PHE A CA 1
ATOM 1497 C C . PHE A 1 194 ? -5.571 10.300 3.541 1.00 86.81 194 PHE A C 1
ATOM 1499 O O . PHE A 1 194 ? -5.772 10.154 2.339 1.00 86.81 194 PHE A O 1
ATOM 1506 N N . PHE A 1 195 ? -5.948 11.397 4.210 1.00 84.31 195 PHE A N 1
ATOM 1507 C CA . PHE A 1 195 ? -6.667 12.531 3.624 1.00 84.31 195 PHE A CA 1
ATOM 1508 C C . PHE A 1 195 ? -5.784 13.782 3.548 1.00 84.31 195 PHE A C 1
ATOM 1510 O O . PHE A 1 195 ? -5.133 14.144 4.527 1.00 84.31 195 PHE A O 1
ATOM 1517 N N . HIS A 1 196 ? -5.827 14.487 2.418 1.00 78.44 196 HIS A N 1
ATOM 1518 C CA . HIS A 1 196 ? -4.967 15.641 2.126 1.00 78.44 196 HIS A CA 1
ATOM 1519 C C . HIS A 1 196 ? -5.776 16.917 1.808 1.00 78.44 196 HIS A C 1
ATOM 1521 O O . HIS A 1 196 ? -5.317 18.041 2.034 1.00 78.44 196 HIS A O 1
ATOM 1527 N N . THR A 1 197 ? -7.020 16.759 1.352 1.00 63.81 197 THR A N 1
ATOM 1528 C CA . THR A 1 197 ? -7.965 17.820 0.988 1.00 63.81 197 THR A CA 1
ATOM 1529 C C . THR A 1 197 ? -8.561 18.457 2.246 1.00 63.81 197 THR A C 1
ATOM 1531 O O . THR A 1 197 ? -9.673 18.115 2.626 1.00 63.81 197 THR A O 1
ATOM 1534 N N . ASN A 1 198 ? -7.804 19.310 2.950 1.00 54.62 198 ASN A N 1
ATOM 1535 C CA . ASN A 1 198 ? -8.292 20.372 3.867 1.00 54.62 198 ASN A CA 1
ATOM 1536 C C . ASN A 1 198 ? -7.160 21.102 4.630 1.00 54.62 198 ASN A C 1
ATOM 1538 O O . ASN A 1 198 ? -7.380 21.640 5.714 1.00 54.62 198 ASN A O 1
ATOM 1542 N N . GLN A 1 199 ? -5.943 21.186 4.079 1.00 48.88 199 GLN A N 1
ATOM 1543 C CA . GLN A 1 199 ? -4.943 22.139 4.595 1.00 48.88 199 GLN A CA 1
ATOM 1544 C C . GLN A 1 199 ? -5.144 23.575 4.063 1.00 48.88 199 GLN A C 1
ATOM 1546 O O . GLN A 1 199 ? -4.329 24.453 4.338 1.00 48.88 199 GLN A O 1
ATOM 1551 N N . SER A 1 200 ? -6.223 23.849 3.316 1.00 40.75 200 SER A N 1
ATOM 1552 C CA . SER A 1 200 ? -6.576 25.199 2.868 1.00 40.75 200 SER A CA 1
ATOM 1553 C C . SER A 1 200 ? -7.163 26.013 4.022 1.00 40.75 200 SER A C 1
ATOM 1555 O O . SER A 1 200 ? -8.238 25.732 4.550 1.00 40.75 200 SER A O 1
ATOM 1557 N N . SER A 1 201 ? -6.417 27.040 4.400 1.00 38.75 201 SER A N 1
ATOM 1558 C CA . SER A 1 201 ? -6.629 27.987 5.487 1.00 38.75 201 SER A CA 1
ATOM 1559 C C . SER A 1 201 ? -7.800 28.961 5.277 1.00 38.75 201 SER A C 1
ATOM 1561 O O . SER A 1 201 ? -7.611 30.165 5.441 1.00 38.75 201 SER A O 1
ATOM 1563 N N . ASP A 1 202 ? -9.004 28.483 4.958 1.00 39.22 202 ASP A N 1
ATOM 1564 C CA . ASP A 1 202 ? -10.198 29.336 4.969 1.00 39.22 202 ASP A CA 1
ATOM 1565 C C . ASP A 1 202 ? -10.939 29.215 6.304 1.00 39.22 202 ASP A C 1
ATOM 1567 O O . ASP A 1 202 ? -11.596 28.227 6.636 1.00 39.22 202 ASP A O 1
ATOM 1571 N N . LYS A 1 203 ? -10.788 30.276 7.103 1.00 37.72 203 LYS A N 1
ATOM 1572 C CA . LYS A 1 203 ? -11.229 30.449 8.497 1.00 37.72 203 LYS A CA 1
ATOM 1573 C C . LYS A 1 203 ? -12.757 30.499 8.703 1.00 37.72 203 LYS A C 1
ATOM 1575 O O . LYS A 1 203 ? -13.205 31.135 9.652 1.00 37.72 203 LYS A O 1
ATOM 1580 N N . PHE A 1 204 ? -13.568 29.853 7.863 1.00 37.81 204 PHE A N 1
ATOM 1581 C CA . PHE A 1 204 ? -15.035 29.978 7.924 1.00 37.81 204 PHE A CA 1
ATOM 1582 C C . PHE A 1 204 ? -15.821 28.728 8.346 1.00 37.81 204 PHE A C 1
ATOM 1584 O O . PHE A 1 204 ? -17.040 28.803 8.463 1.00 37.81 204 PHE A O 1
ATOM 1591 N N . SER A 1 205 ? -15.161 27.616 8.687 1.00 40.19 205 SER A N 1
ATOM 1592 C CA . SER A 1 205 ? -15.867 26.371 9.046 1.00 40.19 205 SER A CA 1
ATOM 1593 C C . SER A 1 205 ? -15.366 25.762 10.354 1.00 40.19 205 SER A C 1
ATOM 1595 O O . SER A 1 205 ? -15.013 24.590 10.420 1.00 40.19 205 SER A O 1
ATOM 1597 N N . GLN A 1 206 ? -15.362 26.548 11.431 1.00 38.06 206 GLN A N 1
ATOM 1598 C CA . GLN A 1 206 ? -14.987 26.092 12.779 1.00 38.06 206 GLN A CA 1
ATOM 1599 C C . GLN A 1 206 ? -15.992 25.091 13.405 1.00 38.06 206 GLN A C 1
ATOM 1601 O O . GLN A 1 206 ? -15.785 24.635 14.524 1.00 38.06 206 GLN A O 1
ATOM 1606 N N . ALA A 1 207 ? -17.054 24.718 12.677 1.00 38.69 207 ALA A N 1
ATOM 1607 C CA . ALA A 1 207 ? -18.054 23.721 13.076 1.00 38.69 207 ALA A CA 1
ATOM 1608 C C . ALA A 1 207 ? -17.902 22.359 12.364 1.00 38.69 207 ALA A C 1
ATOM 1610 O O . ALA A 1 207 ? -18.584 21.399 12.722 1.00 38.69 207 ALA A O 1
ATOM 1611 N N . ALA A 1 208 ? -17.009 22.240 11.376 1.00 41.91 208 ALA A N 1
ATOM 1612 C CA . ALA A 1 208 ? -16.719 20.964 10.740 1.00 41.91 208 ALA A CA 1
ATOM 1613 C C . ALA A 1 208 ? -15.641 20.237 11.553 1.00 41.91 208 ALA A C 1
ATOM 1615 O O . ALA A 1 208 ? -14.444 20.402 11.318 1.00 41.91 208 ALA A O 1
ATOM 1616 N N . PHE A 1 209 ? -16.054 19.386 12.494 1.00 48.50 209 PHE A N 1
ATOM 1617 C CA . PHE A 1 209 ? -15.264 18.191 12.794 1.00 48.50 209 PHE A CA 1
ATOM 1618 C C . PHE A 1 209 ? -15.093 17.456 11.461 1.00 48.50 209 PHE A C 1
ATOM 1620 O O . PHE A 1 209 ? -16.006 16.751 11.032 1.00 48.50 209 PHE A O 1
ATOM 1627 N N . SER A 1 210 ? -13.992 17.741 10.752 1.00 66.19 210 SER A N 1
ATOM 1628 C CA . SER A 1 210 ? -13.751 17.247 9.397 1.00 66.19 210 SER A CA 1
ATOM 1629 C C . SER A 1 210 ? -13.985 15.745 9.404 1.00 66.19 210 SER A C 1
ATOM 1631 O O . SER A 1 210 ? -13.344 15.036 10.181 1.00 66.19 210 SER A O 1
ATOM 1633 N N . TYR A 1 211 ? -14.926 15.267 8.588 1.00 73.94 211 TYR A N 1
ATOM 1634 C CA . TYR A 1 211 ? -15.305 13.852 8.506 1.00 73.94 211 TYR A CA 1
ATOM 1635 C C . TYR A 1 211 ? -14.075 12.936 8.360 1.00 73.94 211 TYR A C 1
ATOM 1637 O O . TYR A 1 211 ? -14.084 11.796 8.801 1.00 73.94 211 TYR A O 1
ATOM 1645 N N . GLN A 1 212 ? -12.983 13.466 7.806 1.00 74.38 212 GLN A N 1
ATOM 1646 C CA . GLN A 1 212 ? -11.678 12.832 7.623 1.00 74.38 212 GLN A CA 1
ATOM 1647 C C . GLN A 1 212 ? -11.053 12.337 8.938 1.00 74.38 212 GLN A C 1
ATOM 1649 O O . GLN A 1 212 ? -10.349 11.333 8.939 1.00 74.38 212 GLN A O 1
ATOM 1654 N N . LYS A 1 213 ? -11.359 12.995 10.063 1.00 83.06 213 LYS A N 1
ATOM 1655 C CA . LYS A 1 213 ? -10.938 12.606 11.420 1.00 83.06 213 LYS A CA 1
ATOM 1656 C C . LYS A 1 213 ? -11.884 11.611 12.088 1.00 83.06 213 LYS A C 1
ATOM 1658 O O . LYS A 1 213 ? -11.763 11.363 13.280 1.00 83.06 213 LYS A O 1
ATOM 1663 N N . LYS A 1 214 ? -12.872 11.084 11.361 1.00 88.69 214 LYS A N 1
ATOM 1664 C CA . LYS A 1 214 ? -13.820 10.093 11.884 1.00 88.69 214 LYS A CA 1
ATOM 1665 C C . LYS A 1 214 ? -13.563 8.690 11.367 1.00 88.69 214 LYS A C 1
ATOM 1667 O O . LYS A 1 214 ? -14.316 7.791 11.708 1.00 88.69 214 LYS A O 1
ATOM 1672 N N . TYR A 1 215 ? -12.535 8.475 10.555 1.00 91.06 215 TYR A N 1
ATOM 1673 C CA . TYR A 1 215 ? -12.263 7.159 9.993 1.00 91.06 215 TYR A CA 1
ATOM 1674 C C . TYR A 1 215 ? -11.116 6.469 10.709 1.00 91.06 215 TYR A C 1
ATOM 1676 O O . TYR A 1 215 ? -10.132 7.094 11.079 1.00 91.06 215 TYR A O 1
ATOM 1684 N N . ILE A 1 216 ? -11.226 5.153 10.847 1.00 93.94 216 ILE A N 1
ATOM 1685 C CA . ILE A 1 216 ? -10.167 4.283 11.345 1.00 93.94 216 ILE A CA 1
ATOM 1686 C C . ILE A 1 216 ? -9.957 3.156 10.339 1.00 93.94 216 ILE A C 1
ATOM 1688 O O . ILE A 1 216 ? -10.904 2.530 9.851 1.00 93.94 216 ILE A O 1
ATOM 1692 N N . ARG A 1 217 ? -8.690 2.872 10.036 1.00 94.00 217 ARG A N 1
ATOM 1693 C CA . ARG A 1 217 ? -8.291 1.750 9.191 1.00 94.00 217 ARG A CA 1
ATOM 1694 C C . ARG A 1 217 ? -7.918 0.544 10.048 1.00 94.00 217 ARG A C 1
ATOM 1696 O O . ARG A 1 217 ? -6.907 0.552 10.751 1.00 94.00 217 ARG A O 1
ATOM 1703 N N . PHE A 1 218 ? -8.677 -0.534 9.896 1.00 94.12 218 PHE A N 1
ATOM 1704 C CA . PHE A 1 218 ? -8.397 -1.839 10.491 1.00 94.12 218 PHE A CA 1
ATOM 1705 C C . PHE A 1 218 ? -7.790 -2.786 9.457 1.00 94.12 218 PHE A C 1
ATOM 1707 O O . PHE A 1 218 ? -8.225 -2.822 8.307 1.00 94.12 218 PHE A O 1
ATOM 1714 N N . ALA A 1 219 ? -6.802 -3.583 9.862 1.00 94.06 219 ALA A N 1
ATOM 1715 C CA . ALA A 1 219 ? -6.198 -4.615 9.023 1.00 94.06 219 ALA A CA 1
ATOM 1716 C C . ALA A 1 219 ? -6.638 -6.006 9.490 1.00 94.06 219 ALA A C 1
ATOM 1718 O O . ALA A 1 219 ? -6.425 -6.360 10.647 1.00 94.06 219 ALA A O 1
ATOM 1719 N N . PHE A 1 220 ? -7.183 -6.820 8.585 1.00 92.94 220 PHE A N 1
ATOM 1720 C CA . PHE A 1 220 ? -7.650 -8.180 8.898 1.00 92.94 220 PHE A CA 1
ATOM 1721 C C . PHE A 1 220 ? -6.754 -9.286 8.325 1.00 92.94 220 PHE A C 1
ATOM 1723 O O . PHE A 1 220 ? -7.104 -10.462 8.358 1.00 92.94 220 PHE A O 1
ATOM 1730 N N . CYS A 1 221 ? -5.564 -8.936 7.825 1.00 91.38 221 CYS A N 1
ATOM 1731 C CA . CYS A 1 221 ? -4.520 -9.878 7.409 1.00 91.38 221 CYS A CA 1
ATOM 1732 C C . CYS A 1 221 ? -3.816 -10.555 8.602 1.00 91.38 221 CYS A C 1
ATOM 1734 O O . CYS A 1 221 ? -2.588 -10.562 8.694 1.00 91.38 221 CYS A O 1
ATOM 1736 N N . LYS A 1 222 ? -4.593 -11.093 9.540 1.00 91.56 222 LYS A N 1
ATOM 1737 C CA . LYS A 1 222 ? -4.122 -11.727 10.773 1.00 91.56 222 LYS A CA 1
ATOM 1738 C C . LYS A 1 222 ? -4.558 -13.194 10.814 1.00 91.56 222 LYS A C 1
ATOM 1740 O O . LYS A 1 222 ? -5.305 -13.652 9.945 1.00 91.56 222 LYS A O 1
ATOM 1745 N N . SER A 1 223 ? -4.040 -13.942 11.785 1.00 91.12 223 SER A N 1
ATOM 1746 C CA . SER A 1 223 ? -4.528 -15.294 12.062 1.00 91.12 223 SER A CA 1
ATOM 1747 C C . SER A 1 223 ? -5.938 -15.236 12.651 1.00 91.12 223 SER A C 1
ATOM 1749 O O . SER A 1 223 ? -6.329 -14.234 13.256 1.00 91.12 223 SER A O 1
ATOM 1751 N N . ASP A 1 224 ? -6.685 -16.327 12.512 1.00 90.44 224 ASP A N 1
ATOM 1752 C CA . ASP A 1 224 ? -8.046 -16.428 13.049 1.00 90.44 224 ASP A CA 1
ATOM 1753 C C . ASP A 1 224 ? -8.061 -16.265 14.570 1.00 90.44 224 ASP A C 1
ATOM 1755 O O . ASP A 1 224 ? -8.895 -15.547 15.111 1.00 90.44 224 ASP A O 1
ATOM 1759 N N . ALA A 1 225 ? -7.064 -16.830 15.258 1.00 90.00 225 ALA A N 1
ATOM 1760 C CA . ALA A 1 225 ? -6.891 -16.663 16.698 1.00 90.00 225 ALA A CA 1
ATOM 1761 C C . ALA A 1 225 ? -6.803 -15.181 17.112 1.00 90.00 225 ALA A C 1
ATOM 1763 O O . ALA A 1 225 ? -7.433 -14.785 18.089 1.00 90.00 225 ALA A O 1
ATOM 1764 N N . THR A 1 226 ? -6.070 -14.356 16.354 1.00 90.38 226 THR A N 1
ATOM 1765 C CA . THR A 1 226 ? -5.966 -12.909 16.607 1.00 90.38 226 THR A CA 1
ATOM 1766 C C . THR A 1 226 ? -7.265 -12.167 16.289 1.00 90.38 226 THR A C 1
ATOM 1768 O O . THR A 1 226 ? -7.609 -11.219 16.985 1.00 90.38 226 THR A O 1
ATOM 1771 N N . LEU A 1 227 ? -8.000 -12.563 15.248 1.00 87.69 227 LEU A N 1
ATOM 1772 C CA . LEU A 1 227 ? -9.275 -11.917 14.914 1.00 87.69 227 LEU A CA 1
ATOM 1773 C C . LEU A 1 227 ? -10.374 -12.256 15.932 1.00 87.69 227 LEU A C 1
ATOM 1775 O O . LEU A 1 227 ? -11.179 -11.393 16.282 1.00 87.69 227 LEU A O 1
ATOM 1779 N N . TYR A 1 228 ? -10.395 -13.489 16.437 1.00 85.44 228 TYR A N 1
ATOM 1780 C CA . TYR A 1 228 ? -11.400 -13.956 17.393 1.00 85.44 228 TYR A CA 1
ATOM 1781 C C . TYR A 1 228 ? -11.102 -13.569 18.844 1.00 85.44 228 TYR A C 1
ATOM 1783 O O . TYR A 1 228 ? -12.024 -13.522 19.657 1.00 85.44 228 TYR A O 1
ATOM 1791 N N . SER A 1 229 ? -9.856 -13.233 19.193 1.00 83.31 229 SER A N 1
ATOM 1792 C CA . SER A 1 229 ? -9.534 -12.769 20.550 1.00 83.31 229 SER A CA 1
ATOM 1793 C C . SER A 1 229 ? -10.199 -11.437 20.903 1.00 83.31 229 SER A C 1
ATOM 1795 O O . SER A 1 229 ? -10.445 -11.184 22.076 1.00 83.31 229 SER A O 1
ATOM 1797 N N . VAL A 1 230 ? -10.540 -10.617 19.901 1.00 71.81 230 VAL A N 1
ATOM 1798 C CA . VAL A 1 230 ? -11.178 -9.298 20.080 1.00 71.81 230 VAL A CA 1
ATOM 1799 C C . VAL A 1 230 ? -12.572 -9.401 20.722 1.00 71.81 230 VAL A C 1
ATOM 1801 O O . VAL A 1 230 ? -13.052 -8.436 21.290 1.00 71.81 230 VAL A O 1
ATOM 1804 N N . GLN A 1 231 ? -13.218 -10.570 20.677 1.00 62.88 231 GLN A N 1
ATOM 1805 C CA . GLN A 1 231 ? -14.566 -10.777 21.222 1.00 62.88 231 GLN A CA 1
ATOM 1806 C C . GLN A 1 231 ? -14.607 -11.041 22.737 1.00 62.88 231 GLN A C 1
ATOM 1808 O O . GLN A 1 231 ? -15.695 -11.117 23.303 1.00 62.88 231 GLN A O 1
ATOM 1813 N N . LYS A 1 232 ? -13.452 -11.283 23.373 1.00 52.66 232 LYS A N 1
ATOM 1814 C CA . LYS A 1 232 ? -13.370 -11.764 24.765 1.00 52.66 232 LYS A CA 1
ATOM 1815 C C . LYS A 1 232 ? -13.155 -10.667 25.814 1.00 52.66 232 LYS A C 1
ATOM 1817 O O . LYS A 1 232 ? -13.146 -11.005 26.995 1.00 52.66 232 LYS A O 1
ATOM 1822 N N . ASN A 1 233 ? -13.004 -9.414 25.394 1.00 44.16 233 ASN A N 1
ATOM 1823 C CA . ASN A 1 233 ? -12.813 -8.243 26.254 1.00 44.16 233 ASN A CA 1
ATOM 1824 C C . ASN A 1 233 ? -13.941 -7.239 26.018 1.00 44.16 233 ASN A C 1
ATOM 1826 O O . ASN A 1 233 ? -14.257 -6.506 26.976 1.00 44.16 233 ASN A O 1
#